Protein AF-A0A5E7XZN2-F1 (afdb_monomer_lite)

Secondary structure (DSSP, 8-state):
---------HHHHHHHHT-HHHHHHHHHHHHHHH--SEEEEE-S-HHHHHTS-HHHHHHHTTT---EEEEEEEEEEESS--SHHHHHHHHHHHHHHTT-TTTTTTT--EEEEEEEHHHHHHHHSS-HHHHHHHHHHHHHHHHHHS-HHHHHHHHHHS-HHHHHHHHHHIIIIIHHHHHHHHHHHHH--HHHHHHHHHHHHHHHHHTT--GGGS-S-SHHHHHHH-THHHHTS--GGG---EEEEEEEE---SS-S--HIIIIIIT---------TTEEHHHHHHHHHHHHHHHHS----

Structure (mmCIF, N/CA/C/O backbone):
data_AF-A0A5E7XZN2-F1
#
_entry.id   AF-A0A5E7XZN2-F1
#
loop_
_atom_site.group_PDB
_atom_site.id
_atom_site.type_symbol
_atom_site.label_atom_id
_atom_site.label_alt_id
_atom_site.label_comp_id
_atom_site.label_asym_id
_atom_site.label_entity_id
_atom_site.label_seq_id
_atom_site.pdbx_PDB_ins_code
_atom_site.Cartn_x
_atom_site.Cartn_y
_atom_site.Cartn_z
_atom_site.occupancy
_atom_site.B_iso_or_equiv
_atom_site.auth_seq_id
_atom_site.auth_comp_id
_atom_site.auth_asym_id
_atom_site.auth_atom_id
_atom_site.pdbx_PDB_model_num
ATOM 1 N N . MET A 1 1 ? -20.344 -20.162 -10.373 1.00 35.38 1 MET A N 1
ATOM 2 C CA . MET A 1 1 ? -20.490 -18.798 -9.824 1.00 35.38 1 MET A CA 1
ATOM 3 C C . MET A 1 1 ? -21.055 -17.923 -10.923 1.00 35.38 1 MET A C 1
ATOM 5 O O . MET A 1 1 ? -20.512 -17.927 -12.017 1.00 35.38 1 MET A O 1
ATOM 9 N N . THR A 1 2 ? -22.194 -17.282 -10.683 1.00 24.83 2 THR A N 1
ATOM 10 C CA . THR A 1 2 ? -22.916 -16.491 -11.685 1.00 24.83 2 THR A CA 1
ATOM 11 C C . THR A 1 2 ? -22.324 -15.088 -11.726 1.00 24.83 2 THR A C 1
ATOM 13 O O . THR A 1 2 ? -22.528 -14.297 -10.807 1.00 24.83 2 THR A O 1
ATOM 16 N N . THR A 1 3 ? -21.571 -14.780 -12.777 1.00 24.95 3 THR A N 1
ATOM 17 C CA . THR A 1 3 ? -21.082 -13.430 -13.065 1.00 24.95 3 THR A CA 1
ATOM 18 C C . THR A 1 3 ? -22.298 -12.534 -13.302 1.00 24.95 3 THR A C 1
ATOM 20 O O . THR A 1 3 ? -23.027 -12.713 -14.278 1.00 24.95 3 THR A O 1
ATOM 23 N N . LYS A 1 4 ? -22.579 -11.590 -12.395 1.00 27.34 4 LYS A N 1
ATOM 24 C CA . LYS A 1 4 ? -23.569 -10.540 -12.665 1.00 27.34 4 LYS A CA 1
ATOM 25 C C . LYS A 1 4 ? -22.984 -9.622 -13.736 1.00 27.34 4 LYS A C 1
ATOM 27 O O . LYS A 1 4 ? -22.145 -8.780 -13.444 1.00 27.34 4 LYS A O 1
ATOM 32 N N . SER A 1 5 ? -23.421 -9.820 -14.975 1.00 31.17 5 SER A N 1
ATOM 33 C CA . SER A 1 5 ? -23.197 -8.888 -16.078 1.00 31.17 5 SER A CA 1
ATOM 34 C C . SER A 1 5 ? -23.867 -7.557 -15.728 1.00 31.17 5 SER A C 1
ATOM 36 O O . SER A 1 5 ? -25.089 -7.479 -15.587 1.00 31.17 5 SER A O 1
ATOM 38 N N . ILE A 1 6 ? -23.055 -6.517 -15.552 1.00 35.66 6 ILE A N 1
ATOM 39 C CA . ILE A 1 6 ? -23.522 -5.134 -15.599 1.00 35.66 6 ILE A CA 1
ATOM 40 C C . ILE A 1 6 ? -23.865 -4.885 -17.071 1.00 35.66 6 ILE A C 1
ATOM 42 O O . ILE A 1 6 ? -22.976 -4.908 -17.920 1.00 35.66 6 ILE A O 1
ATOM 46 N N . ARG A 1 7 ? -25.154 -4.742 -17.398 1.00 34.72 7 ARG A N 1
ATOM 47 C CA . ARG A 1 7 ? -25.581 -4.358 -18.750 1.00 34.72 7 ARG A CA 1
ATOM 48 C C . ARG A 1 7 ? -25.303 -2.871 -18.922 1.00 34.72 7 ARG A C 1
ATOM 50 O O . ARG A 1 7 ? -25.954 -2.057 -18.270 1.00 34.72 7 ARG A O 1
ATOM 57 N N . LEU A 1 8 ? -24.322 -2.545 -19.754 1.00 42.25 8 LEU A N 1
ATOM 58 C CA . LEU A 1 8 ? -24.099 -1.180 -20.211 1.00 42.25 8 LEU A CA 1
ATOM 59 C C . LEU A 1 8 ? -25.126 -0.857 -21.301 1.00 42.25 8 LEU A C 1
ATOM 61 O O . LEU A 1 8 ? -25.603 -1.747 -22.005 1.00 42.25 8 LEU A O 1
ATOM 65 N N . ASP A 1 9 ? -25.512 0.411 -21.387 1.00 54.19 9 ASP A N 1
ATOM 66 C CA . ASP A 1 9 ? -26.463 0.878 -22.392 1.00 54.19 9 ASP A CA 1
ATOM 67 C C . ASP A 1 9 ? -25.877 0.700 -23.805 1.00 54.19 9 ASP A C 1
ATOM 69 O O . ASP A 1 9 ? -24.669 0.855 -24.004 1.00 54.19 9 ASP A O 1
ATOM 73 N N . ALA A 1 10 ? -26.710 0.368 -24.791 1.00 49.25 10 ALA A N 1
ATOM 74 C CA . ALA A 1 10 ? -26.255 -0.013 -26.133 1.00 49.25 10 ALA A CA 1
ATOM 75 C C . ALA A 1 10 ? -25.494 1.127 -26.836 1.00 49.25 10 ALA A C 1
ATOM 77 O O . ALA A 1 10 ? -24.505 0.890 -27.527 1.00 49.25 10 ALA A O 1
ATOM 78 N N . GLU A 1 11 ? -25.899 2.373 -26.579 1.00 43.88 11 GLU A N 1
ATOM 79 C CA . GLU A 1 11 ? -25.227 3.577 -27.082 1.00 43.88 11 GLU A CA 1
ATOM 80 C C . GLU A 1 11 ? -23.838 3.784 -26.439 1.00 43.88 11 GLU A C 1
ATOM 82 O O . GLU A 1 11 ? -22.928 4.374 -27.026 1.00 43.88 11 GLU A O 1
ATOM 87 N N . LEU A 1 12 ? -23.662 3.277 -25.217 1.00 46.25 12 LEU A N 1
ATOM 88 C CA . LEU A 1 12 ? -22.419 3.331 -24.453 1.00 46.25 12 LEU A CA 1
ATOM 89 C C . LEU A 1 12 ? -21.445 2.247 -24.924 1.00 46.25 12 LEU A C 1
ATOM 91 O O . LEU A 1 12 ? -20.261 2.520 -25.108 1.00 46.25 12 LEU A O 1
ATOM 95 N N . GLU A 1 13 ? -21.947 1.037 -25.185 1.00 50.56 13 GLU A N 1
ATOM 96 C CA . GLU A 1 13 ? -21.160 -0.039 -25.794 1.00 50.56 13 GLU A CA 1
ATOM 97 C C . GLU A 1 13 ? -20.636 0.344 -27.183 1.00 50.56 13 GLU A C 1
ATOM 99 O O . GLU A 1 13 ? -19.511 -0.008 -27.536 1.00 50.56 13 GLU A O 1
ATOM 104 N N . GLU A 1 14 ? -21.425 1.074 -27.972 1.00 50.19 14 GLU A N 1
ATOM 105 C CA . GLU A 1 14 ? -21.043 1.506 -29.318 1.00 50.19 14 GLU A CA 1
ATOM 106 C C . GLU A 1 14 ? -19.953 2.596 -29.290 1.00 50.19 14 GLU A C 1
ATOM 108 O O . GLU A 1 14 ? -18.992 2.525 -30.057 1.00 50.19 14 GLU A O 1
ATOM 113 N N . LYS A 1 15 ? -20.012 3.531 -28.326 1.00 46.75 15 LYS A N 1
ATOM 114 C CA . LYS A 1 15 ? -18.957 4.542 -28.081 1.00 46.75 15 LYS A CA 1
ATOM 115 C C . LYS A 1 15 ? -17.652 3.947 -27.544 1.00 46.75 15 LYS A C 1
ATOM 117 O O . LYS A 1 15 ? -16.576 4.462 -27.844 1.00 46.75 15 LYS A O 1
ATOM 122 N N . ILE A 1 16 ? -17.743 2.867 -26.766 1.00 47.56 16 ILE A N 1
ATOM 123 C CA . ILE A 1 16 ? -16.598 2.096 -26.256 1.00 47.56 16 ILE A CA 1
ATOM 124 C C . ILE A 1 16 ? -15.916 1.310 -27.384 1.00 47.56 16 ILE A C 1
ATOM 126 O O . ILE A 1 16 ? -14.691 1.257 -27.451 1.00 47.56 16 ILE A O 1
ATOM 130 N N . LYS A 1 17 ? -16.701 0.718 -28.292 1.00 48.66 17 LYS A N 1
ATOM 131 C CA . LYS A 1 17 ? -16.192 -0.106 -29.400 1.00 48.66 17 LYS A CA 1
ATOM 132 C C . LYS A 1 17 ? -15.515 0.706 -30.510 1.00 48.66 17 LYS A C 1
ATOM 134 O O . LYS A 1 17 ? -14.759 0.130 -31.286 1.00 48.66 17 LYS A O 1
ATOM 139 N N . SER A 1 18 ? -15.770 2.012 -30.614 1.00 44.34 18 SER A N 1
ATOM 140 C CA . SER A 1 18 ? -15.329 2.811 -31.765 1.00 44.34 18 SER A CA 1
ATOM 141 C C . SER A 1 18 ? -13.898 3.373 -31.679 1.00 44.34 18 SER A C 1
ATOM 143 O O . SER A 1 18 ? -13.432 3.935 -32.667 1.00 44.34 18 SER A O 1
ATOM 145 N N . SER A 1 19 ? -13.180 3.227 -30.557 1.00 43.25 19 SER A N 1
ATOM 146 C CA . SER A 1 19 ? -11.707 3.330 -30.493 1.00 43.25 19 SER A CA 1
ATOM 147 C C . SER A 1 19 ? -11.179 2.807 -29.148 1.00 43.25 19 SER A C 1
ATOM 149 O O . SER A 1 19 ? -11.767 3.088 -28.105 1.00 43.25 19 SER A O 1
ATOM 151 N N . GLU A 1 20 ? -10.047 2.089 -29.139 1.00 48.47 20 GLU A N 1
ATOM 152 C CA . GLU A 1 20 ? -9.360 1.683 -27.891 1.00 48.47 20 GLU A CA 1
ATOM 153 C C . GLU A 1 20 ? -9.059 2.897 -26.987 1.00 48.47 20 GLU A C 1
ATOM 155 O O . GLU A 1 20 ? -9.163 2.819 -25.764 1.00 48.47 20 GLU A O 1
ATOM 160 N N . ASP A 1 21 ? -8.805 4.056 -27.602 1.00 48.19 21 ASP A N 1
ATOM 161 C CA . ASP A 1 21 ? -8.542 5.328 -26.923 1.00 48.19 21 ASP A CA 1
ATOM 162 C C . ASP A 1 21 ? -9.787 5.884 -26.190 1.00 48.19 21 ASP A C 1
ATOM 164 O O . ASP A 1 21 ? -9.660 6.593 -25.190 1.00 48.19 21 ASP A O 1
ATOM 168 N N . ASN A 1 22 ? -11.005 5.535 -26.627 1.00 47.78 22 ASN A N 1
ATOM 169 C CA . ASN A 1 22 ? -12.253 5.946 -25.977 1.00 47.78 22 ASN A CA 1
ATOM 170 C C . ASN A 1 22 ? -12.628 5.054 -24.793 1.00 47.78 22 ASN A C 1
ATOM 172 O O . ASN A 1 22 ? -13.181 5.578 -23.830 1.00 47.78 22 ASN A O 1
ATOM 176 N N . PHE A 1 23 ? -12.321 3.752 -24.812 1.00 48.44 23 PHE A N 1
ATOM 177 C CA . PHE A 1 23 ? -12.615 2.877 -23.671 1.00 48.44 23 PHE A CA 1
ATOM 178 C C . PHE A 1 23 ? -11.764 3.245 -22.458 1.00 48.44 23 PHE A C 1
ATOM 180 O O . PHE A 1 23 ? -12.315 3.466 -21.383 1.00 48.44 23 PHE A O 1
ATOM 187 N N . SER A 1 24 ? -10.450 3.421 -22.640 1.00 48.59 24 SER A N 1
ATOM 188 C CA . SER A 1 24 ? -9.583 3.905 -21.564 1.00 48.59 24 SER A CA 1
ATOM 189 C C . SER A 1 24 ? -10.020 5.289 -21.091 1.00 48.59 24 SER A C 1
ATOM 191 O O . SER A 1 24 ? -10.223 5.472 -19.900 1.00 48.59 24 SER A O 1
ATOM 193 N N . ARG A 1 25 ? -10.296 6.255 -21.982 1.00 49.56 25 ARG A N 1
ATOM 194 C CA . ARG A 1 25 ? -10.805 7.579 -21.561 1.00 49.56 25 ARG A CA 1
ATOM 195 C C . ARG A 1 25 ? -12.150 7.516 -20.834 1.00 49.56 25 ARG A C 1
ATOM 197 O O . ARG A 1 25 ? -12.368 8.303 -19.918 1.00 49.56 25 ARG A O 1
ATOM 204 N N . PHE A 1 26 ? -13.035 6.601 -21.214 1.00 48.38 26 PHE A N 1
ATOM 205 C CA . PHE A 1 26 ? -14.347 6.412 -20.599 1.00 48.38 26 PHE A CA 1
ATOM 206 C C . PHE A 1 26 ? -14.251 5.752 -19.218 1.00 48.38 26 PHE A C 1
ATOM 208 O O . PHE A 1 26 ? -14.856 6.241 -18.265 1.00 48.38 26 PHE A O 1
ATOM 215 N N . VAL A 1 27 ? -13.435 4.705 -19.083 1.00 51.94 27 VAL A N 1
ATOM 216 C CA . VAL A 1 27 ? -13.092 4.088 -17.795 1.00 51.94 27 VAL A CA 1
ATOM 217 C C . VAL A 1 27 ? -12.407 5.121 -16.895 1.00 51.94 27 VAL A C 1
ATOM 219 O O . VAL A 1 27 ? -12.787 5.268 -15.741 1.00 51.94 27 VAL A O 1
ATOM 222 N N . ASN A 1 28 ? -11.517 5.952 -17.441 1.00 51.69 28 ASN A N 1
ATOM 223 C CA . ASN A 1 28 ? -10.851 7.040 -16.718 1.00 51.69 28 ASN A CA 1
ATOM 224 C C . ASN A 1 28 ? -11.804 8.145 -16.273 1.00 51.69 28 ASN A C 1
ATOM 226 O O . ASN A 1 28 ? -11.640 8.683 -15.182 1.00 51.69 28 ASN A O 1
ATOM 230 N N . PHE A 1 29 ? -12.775 8.508 -17.111 1.00 48.72 29 PHE A N 1
ATOM 231 C CA . PHE A 1 29 ? -13.801 9.493 -16.784 1.00 48.72 29 PHE A CA 1
ATOM 232 C C . PHE A 1 29 ? -14.716 8.973 -15.673 1.00 48.72 29 PHE A C 1
ATOM 234 O O . PHE A 1 29 ? -14.908 9.658 -14.671 1.00 48.72 29 PHE A O 1
ATOM 241 N N . LEU A 1 30 ? -15.199 7.731 -15.796 1.00 46.44 30 LEU A N 1
ATOM 242 C CA . LEU A 1 30 ? -15.954 7.072 -14.734 1.00 46.44 30 LEU A CA 1
ATOM 243 C C . LEU A 1 30 ? -15.128 6.990 -13.450 1.00 46.44 30 LEU A C 1
ATOM 245 O O . LEU A 1 30 ? -15.646 7.294 -12.384 1.00 46.44 30 LEU A O 1
ATOM 249 N N . ILE A 1 31 ? -13.837 6.672 -13.539 1.00 51.94 31 ILE A N 1
ATOM 250 C CA . ILE A 1 31 ? -12.993 6.520 -12.358 1.00 51.94 31 ILE A CA 1
ATOM 251 C C . ILE A 1 31 ? -12.696 7.866 -11.681 1.00 51.94 31 ILE A C 1
ATOM 253 O O . ILE A 1 31 ? -12.865 7.991 -10.471 1.00 51.94 31 ILE A O 1
ATOM 257 N N . LYS A 1 32 ? -12.322 8.903 -12.441 1.00 49.38 32 LYS A N 1
ATOM 258 C CA . LYS A 1 32 ? -11.979 10.231 -11.896 1.00 49.38 32 LYS A CA 1
ATOM 259 C C . LYS A 1 32 ? -13.171 11.006 -11.336 1.00 49.38 32 LYS A C 1
ATOM 261 O O . LYS A 1 32 ? -12.985 11.794 -10.406 1.00 49.38 32 LYS A O 1
ATOM 266 N N . ASP A 1 33 ? -14.368 10.817 -11.890 1.00 44.94 33 ASP A N 1
ATOM 267 C CA . ASP A 1 33 ? -15.568 11.511 -11.408 1.00 44.94 33 ASP A CA 1
ATOM 268 C C . ASP A 1 33 ? -16.410 10.682 -10.427 1.00 44.94 33 ASP A C 1
ATOM 270 O O . ASP A 1 33 ? -17.075 11.287 -9.589 1.00 44.94 33 ASP A O 1
ATOM 274 N N . HIS A 1 34 ? -16.366 9.338 -10.448 1.00 43.84 34 HIS A N 1
ATOM 275 C CA . HIS A 1 34 ? -17.105 8.508 -9.474 1.00 43.84 34 HIS A CA 1
ATOM 276 C C . HIS A 1 34 ? -16.274 7.996 -8.286 1.00 43.84 34 HIS A C 1
ATOM 278 O O . HIS A 1 34 ? -16.873 7.633 -7.276 1.00 43.84 34 HIS A O 1
ATOM 284 N N . PHE A 1 35 ? -14.935 7.992 -8.341 1.00 54.66 35 PHE A N 1
ATOM 285 C CA . PHE A 1 35 ? -14.086 7.513 -7.233 1.00 54.66 35 PHE A CA 1
ATOM 286 C C . PHE A 1 35 ? -13.309 8.629 -6.526 1.00 54.66 35 PHE A C 1
ATOM 288 O O . PHE A 1 35 ? -12.174 8.435 -6.096 1.00 54.66 35 PHE A O 1
ATOM 295 N N . ARG A 1 36 ? -13.918 9.808 -6.355 1.00 55.41 36 ARG A N 1
ATOM 296 C CA . ARG A 1 36 ? -13.374 10.818 -5.436 1.00 55.41 36 ARG A CA 1
ATOM 297 C C . ARG A 1 36 ? -13.722 10.449 -3.997 1.00 55.41 36 ARG A C 1
ATOM 299 O O . ARG A 1 36 ? -14.888 10.222 -3.682 1.00 55.41 36 ARG A O 1
ATOM 306 N N . GLY A 1 37 ? -12.722 10.447 -3.122 1.00 72.00 37 GLY A N 1
ATOM 307 C CA . GLY A 1 37 ? -12.891 10.227 -1.688 1.00 72.00 37 GLY A CA 1
ATOM 308 C C . GLY A 1 37 ? -11.972 9.137 -1.157 1.00 72.00 37 GLY A C 1
ATOM 309 O O . GLY A 1 37 ? -11.036 8.714 -1.833 1.00 72.00 37 GLY A O 1
ATOM 310 N N . ASN A 1 38 ? -12.269 8.677 0.056 1.00 81.94 38 ASN A N 1
ATOM 311 C CA . ASN A 1 38 ? -11.473 7.672 0.742 1.00 81.94 38 ASN A CA 1
ATOM 312 C C . ASN A 1 38 ? -12.325 6.476 1.193 1.00 81.94 38 ASN A C 1
ATOM 314 O O . ASN A 1 38 ? -13.480 6.621 1.604 1.00 81.94 38 ASN A O 1
ATOM 318 N N . ALA A 1 39 ? -11.740 5.283 1.131 1.00 84.88 39 ALA A N 1
ATOM 319 C CA . ALA A 1 39 ? -12.302 4.041 1.627 1.00 84.88 39 ALA A CA 1
ATOM 320 C C . ALA A 1 39 ? -11.837 3.798 3.069 1.00 84.88 39 ALA A C 1
ATOM 322 O O . ALA A 1 39 ? -10.676 3.480 3.325 1.00 84.88 39 ALA A O 1
ATOM 323 N N . TRP A 1 40 ? -12.770 3.917 4.015 1.00 86.69 40 TRP A N 1
ATOM 324 C CA . TRP A 1 40 ? -12.546 3.581 5.421 1.00 86.69 40 TRP A CA 1
ATOM 325 C C . TRP A 1 40 ? -12.808 2.099 5.675 1.00 86.69 40 TRP A C 1
ATOM 327 O O . TRP A 1 40 ? -13.968 1.658 5.720 1.00 86.69 40 TRP A O 1
ATOM 337 N N . ILE A 1 41 ? -11.730 1.352 5.891 1.00 89.50 41 ILE A N 1
ATOM 338 C CA . ILE A 1 41 ? -11.755 -0.075 6.198 1.00 89.50 41 ILE A CA 1
ATOM 339 C C . ILE A 1 41 ? -11.612 -0.245 7.718 1.00 89.50 41 ILE A C 1
ATOM 341 O O . ILE A 1 41 ? -10.552 0.061 8.270 1.00 89.50 41 ILE A O 1
ATOM 345 N N . PRO A 1 42 ? -12.682 -0.661 8.424 1.00 90.44 42 PRO A N 1
ATOM 346 C CA . PRO A 1 42 ? -12.627 -0.894 9.860 1.00 90.44 42 PRO A CA 1
ATOM 347 C C . PRO A 1 42 ? -11.931 -2.221 10.171 1.00 90.44 42 PRO A C 1
ATOM 349 O O . PRO A 1 42 ? -12.097 -3.211 9.457 1.00 90.44 42 PRO A O 1
ATOM 352 N N . ASN A 1 43 ? -11.238 -2.284 11.303 1.00 90.62 43 ASN A N 1
ATOM 353 C CA . ASN A 1 43 ? -10.741 -3.545 11.817 1.00 90.62 43 ASN A CA 1
ATOM 354 C C . ASN A 1 43 ? -11.840 -4.307 12.562 1.00 90.62 43 ASN A C 1
ATOM 356 O O . ASN A 1 43 ? -12.226 -3.964 13.684 1.00 90.62 43 ASN A O 1
ATOM 360 N N . MET A 1 44 ? -12.294 -5.391 11.945 1.00 89.69 44 MET A N 1
ATOM 361 C CA . MET A 1 44 ? -13.369 -6.236 12.462 1.00 89.69 44 MET A CA 1
ATOM 362 C C . MET A 1 44 ? -12.868 -7.401 13.327 1.00 89.69 44 MET A C 1
ATOM 364 O O . MET A 1 44 ? -13.657 -8.006 14.055 1.00 89.69 44 MET A O 1
ATOM 368 N N . SER A 1 45 ? -11.564 -7.671 13.295 1.00 90.38 45 SER A N 1
ATOM 369 C CA . SER A 1 45 ? -10.880 -8.779 13.980 1.00 90.38 45 SER A CA 1
ATOM 370 C C . SER A 1 45 ? -10.054 -8.315 15.185 1.00 90.38 45 SER A C 1
ATOM 372 O O . SER A 1 45 ? -9.272 -9.067 15.760 1.00 90.38 45 SER A O 1
ATOM 374 N N . ILE A 1 46 ? -10.252 -7.068 15.608 1.00 89.19 46 ILE A N 1
ATOM 375 C CA . ILE A 1 46 ? -9.564 -6.456 16.748 1.00 89.19 46 ILE A CA 1
ATOM 376 C C . ILE A 1 46 ? -9.803 -7.209 18.073 1.00 89.19 46 ILE A C 1
ATOM 378 O O . ILE A 1 46 ? -8.930 -7.254 18.936 1.00 89.19 46 ILE A O 1
ATOM 382 N N . HIS A 1 47 ? -10.969 -7.843 18.232 1.00 90.88 47 HIS A N 1
ATOM 383 C CA . HIS A 1 47 ? -11.289 -8.674 19.395 1.00 90.88 47 HIS A CA 1
ATOM 384 C C . HIS A 1 47 ? -10.503 -9.988 19.424 1.00 90.88 47 HIS A C 1
ATOM 386 O O . HIS A 1 47 ? -10.098 -10.412 20.505 1.00 90.88 47 HIS A O 1
ATOM 392 N N . ASP A 1 48 ? -10.238 -10.583 18.254 1.00 90.06 48 ASP A N 1
ATOM 393 C CA . ASP A 1 48 ? -9.398 -11.777 18.128 1.00 90.06 48 ASP A CA 1
ATOM 394 C C . ASP A 1 48 ? -7.992 -11.471 18.646 1.00 90.06 48 ASP A C 1
ATOM 396 O O . ASP A 1 48 ? -7.430 -12.236 19.427 1.00 90.06 48 ASP A O 1
ATOM 400 N N . TYR A 1 49 ? -7.460 -10.299 18.283 1.00 86.00 49 TYR A N 1
ATOM 401 C CA . TYR A 1 49 ? -6.163 -9.829 18.766 1.00 86.00 49 TYR A CA 1
ATOM 402 C C . TYR A 1 49 ? -6.151 -9.585 20.286 1.00 86.00 49 TYR A C 1
ATOM 404 O O . TYR A 1 49 ? -5.170 -9.884 20.964 1.00 86.00 49 TYR A O 1
ATOM 412 N N . ALA A 1 50 ? -7.256 -9.090 20.848 1.00 87.56 50 ALA A N 1
ATOM 413 C CA . ALA A 1 50 ? -7.414 -8.912 22.291 1.00 87.56 50 ALA A CA 1
ATOM 414 C C . ALA A 1 50 ? -7.699 -10.219 23.061 1.00 87.56 50 ALA A C 1
ATOM 416 O O . ALA A 1 50 ? -7.665 -10.212 24.293 1.00 87.56 50 ALA A O 1
ATOM 417 N N . GLY A 1 51 ? -8.004 -11.327 22.376 1.00 91.06 51 GLY A N 1
ATOM 418 C CA . GLY A 1 51 ? -8.380 -12.595 23.006 1.00 91.06 51 GLY A CA 1
ATOM 419 C C . GLY A 1 51 ? -9.687 -12.524 23.806 1.00 91.06 51 GLY A C 1
ATOM 420 O O . GLY A 1 51 ? -9.831 -13.220 24.811 1.00 91.06 51 GLY A O 1
ATOM 421 N N . ILE A 1 52 ? -10.627 -11.662 23.403 1.00 93.38 52 ILE A N 1
ATOM 422 C CA . ILE A 1 52 ? -11.916 -11.459 24.086 1.00 93.38 52 ILE A CA 1
ATOM 423 C C . ILE A 1 52 ? -13.089 -11.550 23.110 1.00 93.38 52 ILE A C 1
ATOM 425 O O . ILE A 1 52 ? -12.921 -11.420 21.900 1.00 93.38 52 ILE A O 1
ATOM 429 N N . SER A 1 53 ? -14.303 -11.751 23.629 1.00 94.06 53 SER A N 1
ATOM 430 C CA . SER A 1 53 ? -15.494 -11.801 22.777 1.00 94.06 53 SER A CA 1
ATOM 431 C C . SER A 1 53 ? -15.835 -10.418 22.189 1.00 94.06 53 SER A C 1
ATOM 433 O O . SER A 1 53 ? -15.556 -9.393 22.824 1.00 94.06 53 SER A O 1
ATOM 435 N N . PRO A 1 54 ? -16.518 -10.343 21.026 1.00 93.50 54 PRO A N 1
ATOM 436 C CA . PRO A 1 54 ? -16.976 -9.068 20.471 1.00 93.50 54 PRO A CA 1
ATOM 437 C C . PRO A 1 54 ? -17.840 -8.247 21.437 1.00 93.50 54 PRO A C 1
ATOM 439 O O . PRO A 1 54 ? -17.752 -7.020 21.460 1.00 93.50 54 PRO A O 1
ATOM 442 N N . LYS A 1 55 ? -18.661 -8.919 22.254 1.00 92.88 55 LYS A N 1
ATOM 443 C CA . LYS A 1 55 ? -19.510 -8.275 23.262 1.00 92.88 55 LYS A CA 1
ATOM 444 C C . LYS A 1 55 ? -18.677 -7.663 24.387 1.00 92.88 55 LYS A C 1
ATOM 446 O O . LYS A 1 55 ? -18.938 -6.526 24.771 1.00 92.88 55 LYS A O 1
ATOM 451 N N . ASP A 1 56 ? -17.686 -8.397 24.889 1.00 93.88 56 ASP A N 1
ATOM 452 C CA . ASP A 1 56 ? -16.815 -7.902 25.957 1.00 93.88 56 ASP A CA 1
ATOM 453 C C . ASP A 1 56 ? -15.982 -6.716 25.479 1.00 93.88 56 ASP A C 1
ATOM 455 O O . ASP A 1 56 ? -15.823 -5.751 26.222 1.00 93.88 56 ASP A O 1
ATOM 459 N N . LEU A 1 57 ? -15.504 -6.744 24.230 1.00 93.44 57 LEU A N 1
ATOM 460 C CA . LEU A 1 57 ? -14.805 -5.604 23.643 1.00 93.44 57 LEU A CA 1
ATOM 461 C C . LEU A 1 57 ? -15.692 -4.349 23.635 1.00 93.44 57 LEU A C 1
ATOM 463 O O . LEU A 1 57 ? -15.266 -3.301 24.114 1.00 93.44 57 LEU A O 1
ATOM 467 N N . LEU A 1 58 ? -16.930 -4.456 23.141 1.00 92.75 58 LEU A N 1
ATOM 468 C CA . LEU A 1 58 ? -17.869 -3.329 23.101 1.00 92.75 58 LEU A CA 1
ATOM 469 C C . LEU A 1 58 ? -18.193 -2.787 24.499 1.00 92.75 58 LEU A C 1
ATOM 471 O O . LEU A 1 58 ? -18.299 -1.576 24.674 1.00 92.75 58 LEU A O 1
ATOM 475 N N . GLU A 1 59 ? -18.325 -3.660 25.499 1.00 92.44 59 GLU A N 1
ATOM 476 C CA . GLU A 1 59 ? -18.558 -3.241 26.884 1.00 92.44 59 GLU A CA 1
ATOM 477 C C . GLU A 1 59 ? -17.341 -2.508 27.468 1.00 92.44 59 GLU A C 1
ATOM 479 O O . GLU A 1 59 ? -17.495 -1.475 28.120 1.00 92.44 59 GLU A O 1
ATOM 484 N N . ARG A 1 60 ? -16.123 -2.998 27.201 1.00 92.19 60 ARG A N 1
ATOM 485 C CA . ARG A 1 60 ? -14.873 -2.349 27.634 1.00 92.19 60 ARG A CA 1
ATOM 486 C C . ARG A 1 60 ? -14.649 -1.002 26.948 1.00 92.19 60 ARG A C 1
ATOM 488 O O . ARG A 1 60 ? -14.112 -0.086 27.562 1.00 92.19 60 ARG A O 1
ATOM 495 N N . MET A 1 61 ? -15.097 -0.866 25.703 1.00 91.56 61 MET A N 1
ATOM 496 C CA . MET A 1 61 ? -14.966 0.357 24.909 1.00 91.56 61 MET A CA 1
ATOM 497 C C . MET A 1 61 ? -16.148 1.324 25.047 1.00 91.56 61 MET A C 1
ATOM 499 O O . MET A 1 61 ? -16.128 2.377 24.423 1.00 91.56 61 MET A O 1
ATOM 503 N N . LYS A 1 62 ? -17.154 1.036 25.885 1.00 92.00 62 LYS A N 1
ATOM 504 C CA . LYS A 1 62 ? -18.389 1.842 25.983 1.00 92.00 62 LYS A CA 1
ATOM 505 C C . LYS A 1 62 ? -18.185 3.318 26.345 1.00 92.00 62 LYS A C 1
ATOM 507 O O . LYS A 1 62 ? -19.074 4.129 26.108 1.00 92.00 62 LYS A O 1
ATOM 512 N N . ALA A 1 63 ? -17.077 3.637 27.016 1.00 91.12 63 ALA A N 1
ATOM 513 C CA . ALA A 1 63 ? -16.747 5.001 27.416 1.00 91.12 63 ALA A CA 1
ATOM 514 C C . ALA A 1 63 ? -16.014 5.769 26.308 1.00 91.12 63 ALA A C 1
ATOM 516 O O . ALA A 1 63 ? -16.092 6.994 26.294 1.00 91.12 63 ALA A O 1
ATOM 517 N N . VAL A 1 64 ? -15.351 5.059 25.387 1.00 92.25 64 VAL A N 1
ATOM 518 C CA . VAL A 1 64 ? -14.591 5.646 24.282 1.00 92.25 64 VAL A CA 1
ATOM 519 C C . VAL A 1 64 ? -15.550 6.358 23.338 1.00 92.25 64 VAL A C 1
ATOM 521 O O . VAL A 1 64 ? -16.613 5.835 23.015 1.00 92.25 64 VAL A O 1
ATOM 524 N N . LYS A 1 65 ? -15.173 7.559 22.903 1.00 93.81 65 LYS A N 1
ATOM 525 C CA . LYS A 1 65 ? -15.901 8.321 21.877 1.00 93.81 65 LYS A CA 1
ATOM 526 C C . LYS A 1 65 ? -14.996 8.810 20.758 1.00 93.81 65 LYS A C 1
ATOM 528 O O . LYS A 1 65 ? -15.484 9.123 19.678 1.00 93.81 65 LYS A O 1
ATOM 533 N N . TYR A 1 66 ? -13.694 8.873 21.009 1.00 92.38 66 TYR A N 1
ATOM 534 C CA . TYR A 1 66 ? -12.714 9.399 20.076 1.00 92.38 66 TYR A CA 1
ATOM 535 C C . TYR A 1 66 ? -11.605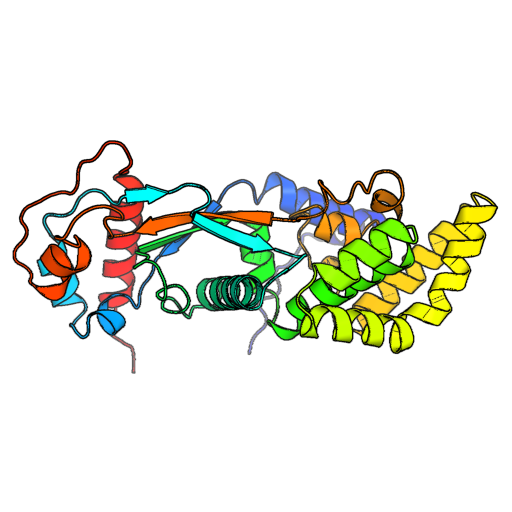 8.374 19.844 1.00 92.38 66 TYR A C 1
ATOM 537 O O . TYR A 1 66 ? -11.210 7.642 20.751 1.00 92.38 66 TYR A O 1
ATOM 545 N N . PHE A 1 67 ? -11.082 8.345 18.622 1.00 90.62 67 PHE A N 1
ATOM 546 C CA . PHE A 1 67 ? -9.824 7.669 18.320 1.00 90.62 67 PHE A CA 1
ATOM 547 C C . PHE A 1 67 ? -8.777 8.688 17.916 1.00 90.62 67 PHE A C 1
ATOM 549 O O . PHE A 1 67 ? -9.094 9.654 17.221 1.00 90.62 67 PHE A O 1
ATOM 556 N N . ARG A 1 68 ? -7.522 8.430 18.290 1.00 88.25 68 ARG A N 1
ATOM 557 C CA . ARG A 1 68 ? -6.382 9.194 17.783 1.00 88.25 68 ARG A CA 1
ATOM 558 C C . ARG A 1 68 ? -6.270 8.954 16.291 1.00 88.25 68 ARG A C 1
ATOM 560 O O . ARG A 1 68 ? -6.284 7.800 15.860 1.00 88.25 68 ARG A O 1
ATOM 567 N N . VAL A 1 69 ? -6.159 10.031 15.525 1.00 88.19 69 VAL A N 1
ATOM 568 C CA . VAL A 1 69 ? -5.984 9.970 14.078 1.00 88.19 69 VAL A CA 1
ATOM 569 C C . VAL A 1 69 ? -4.601 10.480 13.742 1.00 88.19 69 VAL A C 1
ATOM 571 O O . VAL A 1 69 ? -4.193 11.555 14.176 1.00 88.19 69 VAL A O 1
ATOM 574 N N . ARG A 1 70 ? -3.872 9.702 12.949 1.00 84.31 70 ARG A N 1
ATOM 575 C CA . ARG A 1 70 ? -2.592 10.131 12.399 1.00 84.31 70 ARG A CA 1
ATOM 576 C C . ARG A 1 70 ? -2.659 10.085 10.891 1.00 84.31 70 ARG A C 1
ATOM 578 O O . ARG A 1 70 ? -2.854 9.020 10.295 1.00 84.31 70 ARG A O 1
ATOM 585 N N . ASP A 1 71 ? -2.449 11.252 10.305 1.00 76.94 71 ASP A N 1
ATOM 586 C CA . ASP A 1 71 ? -2.252 11.374 8.875 1.00 76.94 71 ASP A CA 1
ATOM 587 C C . ASP A 1 71 ? -0.925 10.713 8.486 1.00 76.94 71 ASP A C 1
ATOM 589 O O . ASP A 1 71 ? 0.097 10.900 9.153 1.00 76.94 71 ASP A O 1
ATOM 593 N N . ASN A 1 72 ? -0.960 9.917 7.414 1.00 68.44 72 ASN A N 1
ATOM 594 C CA . ASN A 1 72 ? 0.206 9.276 6.798 1.00 68.44 72 ASN A CA 1
ATOM 595 C C . ASN A 1 72 ? 0.985 8.347 7.749 1.00 68.44 72 ASN A C 1
ATOM 597 O O . ASN A 1 72 ? 2.211 8.269 7.697 1.00 68.44 72 ASN A O 1
ATOM 601 N N . ALA A 1 73 ? 0.286 7.653 8.652 1.00 73.94 73 ALA A N 1
ATOM 602 C CA . ALA A 1 73 ? 0.919 6.720 9.589 1.00 73.94 73 ALA A CA 1
ATOM 603 C C . ALA A 1 73 ? 1.534 5.501 8.889 1.00 73.94 73 ALA A C 1
ATOM 605 O O . ALA A 1 73 ? 2.485 4.909 9.396 1.00 73.94 73 ALA A O 1
ATOM 606 N N . LEU A 1 74 ? 0.948 5.119 7.755 1.00 85.19 74 LEU A N 1
ATOM 607 C CA . LEU A 1 74 ? 1.373 4.018 6.911 1.00 85.19 74 LEU A CA 1
ATOM 608 C C . LEU A 1 74 ? 1.485 4.525 5.482 1.00 85.19 74 LEU A C 1
ATOM 610 O O . LEU A 1 74 ? 0.710 5.385 5.053 1.00 85.19 74 LEU A O 1
ATOM 614 N N . CYS A 1 75 ? 2.436 3.969 4.748 1.00 88.12 75 CYS A N 1
ATOM 615 C CA . CYS A 1 75 ? 2.645 4.309 3.360 1.00 88.12 75 CYS A CA 1
ATOM 616 C C . CYS A 1 75 ? 2.883 3.046 2.541 1.00 88.12 75 CYS A C 1
ATOM 618 O O . CYS A 1 75 ? 3.608 2.154 2.981 1.00 88.12 75 CYS A O 1
ATOM 620 N N . PHE A 1 76 ? 2.270 2.986 1.361 1.00 89.75 76 PHE A N 1
ATOM 621 C CA . PHE A 1 76 ? 2.623 2.007 0.347 1.00 89.75 76 PHE A CA 1
ATOM 622 C C . PHE A 1 76 ? 3.656 2.606 -0.607 1.00 89.75 76 PHE A C 1
ATOM 624 O O . PHE A 1 76 ? 3.376 3.635 -1.220 1.00 89.75 76 PHE A O 1
ATOM 631 N N . THR A 1 77 ? 4.807 1.955 -0.781 1.00 88.81 77 THR A N 1
ATOM 632 C CA . THR A 1 77 ? 5.877 2.438 -1.669 1.00 88.81 77 THR A CA 1
ATOM 633 C C . THR A 1 77 ? 6.115 1.521 -2.866 1.00 88.81 77 THR A C 1
ATOM 635 O O . THR A 1 77 ? 6.223 0.306 -2.723 1.00 88.81 77 THR A O 1
ATOM 638 N N . PHE A 1 78 ? 6.272 2.089 -4.060 1.00 87.44 78 PHE A N 1
ATOM 639 C CA . PHE A 1 78 ? 6.745 1.348 -5.243 1.00 87.44 78 PHE A CA 1
ATOM 640 C C . PHE A 1 78 ? 8.275 1.331 -5.373 1.00 87.44 78 PHE A C 1
ATOM 642 O O . PHE A 1 78 ? 8.821 0.771 -6.321 1.00 87.44 78 PHE A O 1
ATOM 649 N N . TYR A 1 79 ? 8.971 1.935 -4.412 1.00 89.50 79 TYR A N 1
ATOM 650 C CA . TYR A 1 79 ? 10.422 1.932 -4.293 1.00 89.50 79 TYR A CA 1
ATOM 651 C C . TYR A 1 79 ? 10.791 1.462 -2.876 1.00 89.50 79 TYR A C 1
ATOM 653 O O . TYR A 1 79 ? 11.254 2.262 -2.063 1.00 89.50 79 TYR A O 1
ATOM 661 N N . PRO A 1 80 ? 10.519 0.192 -2.518 1.00 91.94 80 PRO A N 1
ATOM 662 C CA . PRO A 1 80 ? 10.877 -0.311 -1.200 1.00 91.94 80 PRO A CA 1
ATOM 663 C C . PRO A 1 80 ? 12.400 -0.328 -1.070 1.00 91.94 80 PRO A C 1
ATOM 665 O O . PRO A 1 80 ? 13.102 -0.959 -1.860 1.00 91.94 80 PRO A O 1
ATOM 668 N N . SER A 1 81 ? 12.907 0.377 -0.069 1.00 91.56 81 SER A N 1
ATOM 669 C CA . SER A 1 81 ? 14.327 0.465 0.267 1.00 91.56 81 SER A CA 1
ATOM 670 C C . SER A 1 81 ? 14.736 -0.515 1.365 1.00 91.56 81 SER A C 1
ATOM 672 O O . SER A 1 81 ? 15.907 -0.867 1.517 1.00 91.56 81 SER A O 1
ATOM 674 N N . THR A 1 82 ? 13.754 -1.008 2.119 1.00 91.69 82 THR A N 1
ATOM 675 C CA . THR A 1 82 ? 13.958 -1.968 3.202 1.00 91.69 82 THR A CA 1
ATOM 676 C C . THR A 1 82 ? 12.957 -3.117 3.136 1.00 91.69 82 THR A C 1
ATOM 678 O O . THR A 1 82 ? 11.867 -3.001 2.572 1.00 91.69 82 THR A O 1
ATOM 681 N N . GLN A 1 83 ? 13.305 -4.240 3.771 1.00 92.88 83 GLN A N 1
ATOM 682 C CA . GLN A 1 83 ? 12.379 -5.363 3.941 1.00 92.88 83 GLN A CA 1
ATOM 683 C C . GLN A 1 83 ? 11.136 -4.964 4.751 1.00 92.88 83 GLN A C 1
ATOM 685 O O . GLN A 1 83 ? 10.055 -5.505 4.527 1.00 92.88 83 GLN A O 1
ATOM 690 N N . GLU A 1 84 ? 11.279 -4.014 5.675 1.00 91.12 84 GLU A N 1
ATOM 691 C CA . GLU A 1 84 ? 10.168 -3.509 6.471 1.00 91.12 84 GLU A CA 1
ATOM 692 C C . GLU A 1 84 ? 9.156 -2.738 5.616 1.00 91.12 84 GLU A C 1
ATOM 694 O O . GLU A 1 84 ? 7.961 -2.979 5.739 1.00 91.12 84 GLU A O 1
ATOM 699 N N . GLU A 1 85 ? 9.605 -1.884 4.696 1.00 91.25 85 GLU A N 1
ATOM 700 C CA . GLU A 1 85 ? 8.709 -1.191 3.758 1.00 91.25 85 GLU A CA 1
ATOM 701 C C . GLU A 1 85 ? 7.959 -2.178 2.854 1.00 91.25 85 GLU A C 1
ATOM 703 O O . GLU A 1 85 ? 6.749 -2.057 2.659 1.00 91.25 85 GLU A O 1
ATOM 708 N N . LEU A 1 86 ? 8.643 -3.217 2.365 1.00 92.44 86 LEU A N 1
ATOM 709 C CA . LEU A 1 86 ? 7.995 -4.274 1.587 1.00 92.44 86 LEU A CA 1
ATOM 710 C C . LEU A 1 86 ? 6.964 -5.056 2.421 1.00 92.44 86 LEU A C 1
ATOM 712 O O . LEU A 1 86 ? 5.906 -5.431 1.912 1.00 92.44 86 LEU A O 1
ATOM 716 N N . LEU A 1 87 ? 7.250 -5.298 3.703 1.00 93.12 87 LEU A N 1
ATOM 717 C CA . LEU A 1 87 ? 6.307 -5.924 4.629 1.00 93.12 87 LEU A CA 1
ATOM 718 C C . LEU A 1 87 ? 5.093 -5.022 4.887 1.00 93.12 87 LEU A C 1
ATOM 720 O O . LEU A 1 87 ? 3.967 -5.511 4.876 1.00 93.12 87 LEU A O 1
ATOM 724 N N . VAL A 1 88 ? 5.292 -3.710 5.044 1.00 92.06 88 VAL A N 1
ATOM 725 C CA . VAL A 1 88 ? 4.192 -2.741 5.164 1.00 92.06 88 VAL A CA 1
ATOM 726 C C . VAL A 1 88 ? 3.301 -2.782 3.924 1.00 92.06 88 VAL A C 1
ATOM 728 O O . VAL A 1 88 ? 2.082 -2.868 4.072 1.00 92.06 88 VAL A O 1
ATOM 731 N N . ASN A 1 89 ? 3.870 -2.818 2.715 1.00 93.88 89 ASN A N 1
ATOM 732 C CA . ASN A 1 89 ? 3.085 -2.976 1.488 1.00 93.88 89 ASN A CA 1
ATOM 733 C C . ASN A 1 89 ? 2.234 -4.257 1.504 1.00 93.88 89 ASN A C 1
ATOM 735 O O . ASN A 1 89 ? 1.036 -4.207 1.214 1.00 93.88 89 ASN A O 1
ATOM 739 N N . LYS A 1 90 ? 2.841 -5.398 1.870 1.00 95.12 90 LYS A N 1
ATOM 740 C CA . LYS A 1 90 ? 2.154 -6.698 1.990 1.00 95.12 90 LYS A CA 1
ATOM 741 C C . LYS A 1 90 ? 1.016 -6.638 3.001 1.00 95.12 90 LYS A C 1
ATOM 743 O O . LYS A 1 90 ? -0.085 -7.111 2.726 1.00 95.12 90 LYS A O 1
ATOM 748 N N . ASN A 1 91 ? 1.257 -6.015 4.147 1.00 94.12 91 ASN A N 1
ATOM 749 C CA . ASN A 1 91 ? 0.274 -5.899 5.212 1.00 94.12 91 ASN A CA 1
ATOM 750 C C . ASN A 1 91 ? -0.869 -4.942 4.841 1.00 94.12 91 ASN A C 1
ATOM 752 O O . ASN A 1 91 ? -2.024 -5.235 5.145 1.00 94.12 91 ASN A O 1
ATOM 756 N N . LEU A 1 92 ? -0.587 -3.840 4.135 1.00 93.69 92 LEU A N 1
ATOM 757 C CA . LEU A 1 92 ? -1.609 -2.928 3.607 1.00 93.69 92 LEU A CA 1
ATOM 758 C C . LEU A 1 92 ? -2.509 -3.624 2.582 1.00 93.69 92 LEU A C 1
ATOM 760 O O . LEU A 1 92 ? -3.729 -3.454 2.637 1.00 93.69 92 LEU A O 1
ATOM 764 N N . HIS A 1 93 ? -1.923 -4.427 1.688 1.00 94.19 93 HIS A N 1
ATOM 765 C CA . HIS A 1 93 ? -2.660 -5.259 0.735 1.00 94.19 93 HIS A CA 1
ATOM 766 C C . HIS A 1 93 ? -3.529 -6.300 1.445 1.00 94.19 93 HIS A C 1
ATOM 768 O O . HIS A 1 93 ? -4.732 -6.374 1.192 1.00 94.19 93 HIS A O 1
ATOM 774 N N . ALA A 1 94 ? -2.950 -7.056 2.378 1.00 94.19 94 ALA A N 1
ATOM 775 C CA . ALA A 1 94 ? -3.667 -8.076 3.133 1.00 94.19 94 ALA A CA 1
ATOM 776 C C . ALA A 1 94 ? -4.822 -7.477 3.956 1.00 94.19 94 ALA A C 1
ATOM 778 O O . ALA A 1 94 ? -5.908 -8.056 3.999 1.00 94.19 94 ALA A O 1
ATOM 779 N N . TYR A 1 95 ? -4.620 -6.301 4.561 1.00 92.62 95 TYR A N 1
ATOM 780 C CA . TYR A 1 95 ? -5.651 -5.588 5.314 1.00 92.62 95 TYR A CA 1
ATOM 781 C C . TYR A 1 95 ? -6.813 -5.145 4.421 1.00 92.62 95 TYR A C 1
ATOM 783 O O . TYR A 1 95 ? -7.971 -5.389 4.762 1.00 92.62 95 TYR A O 1
ATOM 791 N N . ALA A 1 96 ? -6.521 -4.567 3.249 1.00 90.12 96 ALA A N 1
ATOM 792 C CA . ALA A 1 96 ? -7.543 -4.202 2.264 1.00 90.12 96 ALA A CA 1
ATOM 793 C C . ALA A 1 96 ? -8.358 -5.422 1.783 1.00 90.12 96 ALA A C 1
ATOM 795 O O . ALA A 1 96 ? -9.545 -5.290 1.482 1.00 90.12 96 ALA A O 1
ATOM 796 N N . ASN A 1 97 ? -7.736 -6.607 1.776 1.00 88.69 97 ASN A N 1
ATOM 797 C CA . ASN A 1 97 ? -8.321 -7.889 1.374 1.00 88.69 97 ASN A CA 1
ATOM 798 C C . ASN A 1 97 ? -8.887 -8.721 2.548 1.00 88.69 97 ASN A C 1
ATOM 800 O O . ASN A 1 97 ? -9.092 -9.927 2.421 1.00 88.69 97 ASN A O 1
ATOM 804 N N . GLY A 1 98 ? -9.171 -8.095 3.694 1.00 85.12 98 GLY A N 1
ATOM 805 C CA . GLY A 1 98 ? -9.932 -8.711 4.788 1.00 85.12 98 GLY A CA 1
ATOM 806 C C . GLY A 1 98 ? -9.102 -9.342 5.907 1.00 85.12 98 GLY A C 1
ATOM 807 O O . GLY A 1 98 ? -9.668 -9.736 6.928 1.00 85.12 98 GLY A O 1
ATOM 808 N N . SER A 1 99 ? -7.770 -9.384 5.790 1.00 88.50 99 SER A N 1
ATOM 809 C CA . SER A 1 99 ? -6.888 -9.725 6.913 1.00 88.50 99 SER A CA 1
ATOM 810 C C . SER A 1 99 ? -6.719 -8.510 7.828 1.00 88.50 99 SER A C 1
ATOM 812 O O . SER A 1 99 ? -5.671 -7.868 7.883 1.00 88.50 99 SER A O 1
ATOM 814 N N . HIS A 1 100 ? -7.778 -8.162 8.560 1.00 83.94 100 HIS A N 1
ATOM 815 C CA . HIS A 1 100 ? -7.836 -6.927 9.350 1.00 83.94 100 HIS A CA 1
ATOM 816 C C . HIS A 1 100 ? -6.842 -6.872 10.531 1.00 83.94 100 HIS A C 1
ATOM 818 O O . HIS A 1 100 ? -6.719 -5.840 11.190 1.00 83.94 100 HIS A O 1
ATOM 824 N N . ASN A 1 101 ? -6.095 -7.952 10.784 1.00 83.62 101 ASN A N 1
ATOM 825 C CA . ASN A 1 101 ? -5.004 -7.974 11.759 1.00 83.62 101 ASN A CA 1
ATOM 826 C C . ASN A 1 101 ? -3.601 -7.840 11.144 1.00 83.62 101 ASN A C 1
ATOM 828 O O . ASN A 1 101 ? -2.623 -7.774 11.881 1.00 83.62 101 ASN A O 1
ATOM 832 N N . ALA A 1 102 ? -3.485 -7.719 9.817 1.00 87.44 102 ALA A N 1
ATOM 833 C CA . ALA A 1 102 ? -2.193 -7.663 9.132 1.00 87.44 102 ALA A CA 1
ATOM 834 C C . ALA A 1 102 ? -1.310 -6.466 9.537 1.00 87.44 102 ALA A C 1
ATOM 836 O O . ALA A 1 102 ? -0.101 -6.524 9.375 1.00 87.44 102 ALA A O 1
ATOM 837 N N . LEU A 1 103 ? -1.882 -5.379 10.066 1.00 86.88 103 LEU A N 1
ATOM 838 C CA . LEU A 1 103 ? -1.149 -4.140 10.366 1.00 86.88 103 LEU A CA 1
ATOM 839 C C . LEU A 1 103 ? -0.742 -3.974 11.846 1.00 86.88 103 LEU A C 1
ATOM 841 O O . LEU A 1 103 ? -0.292 -2.903 12.234 1.00 86.88 103 LEU A O 1
ATOM 845 N N . HIS A 1 104 ? -0.899 -4.985 12.704 1.00 76.31 104 HIS A N 1
ATOM 846 C CA . HIS A 1 104 ? -0.847 -4.789 14.169 1.00 76.31 104 HIS A CA 1
ATOM 847 C C . HIS A 1 104 ? 0.551 -4.665 14.778 1.00 76.31 104 HIS A C 1
ATOM 849 O O . HIS A 1 104 ? 0.673 -4.345 15.959 1.00 7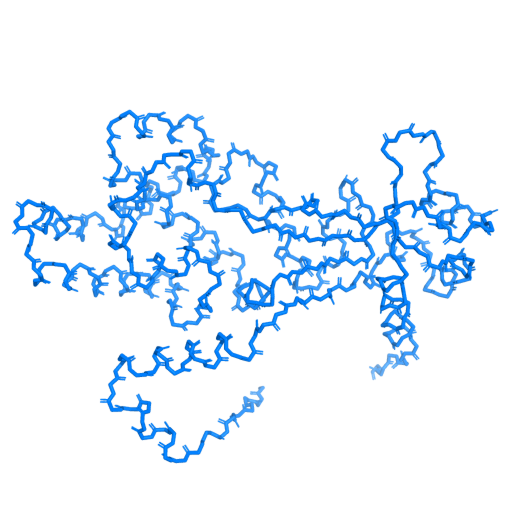6.31 104 HIS A O 1
ATOM 855 N N . ASP A 1 105 ? 1.605 -4.857 13.987 1.00 69.31 105 ASP A N 1
ATOM 856 C CA . ASP A 1 105 ? 2.983 -4.962 14.482 1.00 69.31 105 ASP A CA 1
ATOM 857 C C . ASP A 1 105 ? 3.468 -3.703 15.227 1.00 69.31 105 ASP A C 1
ATOM 859 O O . ASP A 1 105 ? 4.281 -3.787 16.151 1.00 69.31 105 ASP A O 1
ATOM 863 N N . ARG A 1 106 ? 2.961 -2.516 14.853 1.00 69.38 106 ARG A N 1
ATOM 864 C CA . ARG A 1 106 ? 3.360 -1.225 15.451 1.00 69.38 106 ARG A CA 1
ATOM 865 C C . ARG A 1 106 ? 2.220 -0.448 16.100 1.00 69.38 106 ARG A C 1
ATOM 867 O O . ARG A 1 106 ? 2.472 0.301 17.040 1.00 69.38 106 ARG A O 1
ATOM 874 N N . TYR A 1 107 ? 0.983 -0.594 15.646 1.00 76.88 107 TYR A N 1
ATOM 875 C CA . TYR A 1 107 ? -0.162 0.089 16.245 1.00 76.88 107 TYR A CA 1
ATOM 876 C C . TYR A 1 107 ? -1.397 -0.790 16.163 1.00 76.88 107 TYR A C 1
ATOM 878 O O . TYR A 1 107 ? -1.557 -1.583 15.239 1.00 76.88 107 TYR A O 1
ATOM 886 N N . ILE A 1 108 ? -2.295 -0.600 17.125 1.00 85.19 108 ILE A N 1
ATOM 887 C CA . ILE A 1 108 ? -3.559 -1.317 17.161 1.00 85.19 108 ILE A CA 1
ATOM 888 C C . ILE A 1 108 ? -4.608 -0.496 16.418 1.00 85.19 108 ILE A C 1
ATOM 890 O O . ILE A 1 108 ? -5.219 0.426 16.965 1.00 85.19 108 ILE A O 1
ATOM 894 N N . TYR A 1 109 ? -4.744 -0.795 15.128 1.00 87.12 109 TYR A N 1
ATOM 895 C CA . TYR A 1 109 ? -5.590 -0.044 14.210 1.00 87.12 109 TYR A CA 1
ATOM 896 C C . TYR A 1 109 ? -7.054 -0.468 14.311 1.00 87.12 109 TYR A C 1
ATOM 898 O O . TYR A 1 109 ? -7.389 -1.649 14.190 1.00 87.12 109 TYR A O 1
ATOM 906 N N . PHE A 1 110 ? -7.922 0.528 14.469 1.00 89.94 110 PHE A N 1
ATOM 907 C CA . PHE A 1 110 ? -9.377 0.385 14.455 1.00 89.94 110 PHE A CA 1
ATOM 908 C C . PHE A 1 110 ? -9.971 0.761 13.107 1.00 89.94 110 PHE A C 1
ATOM 910 O O . PHE A 1 110 ? -10.937 0.142 12.673 1.00 89.94 110 PHE A O 1
ATOM 917 N N . ASN A 1 111 ? -9.376 1.734 12.420 1.00 89.50 111 ASN A N 1
ATOM 918 C CA . ASN A 1 111 ? -9.687 1.995 11.025 1.00 89.50 111 ASN A CA 1
ATOM 919 C C . ASN A 1 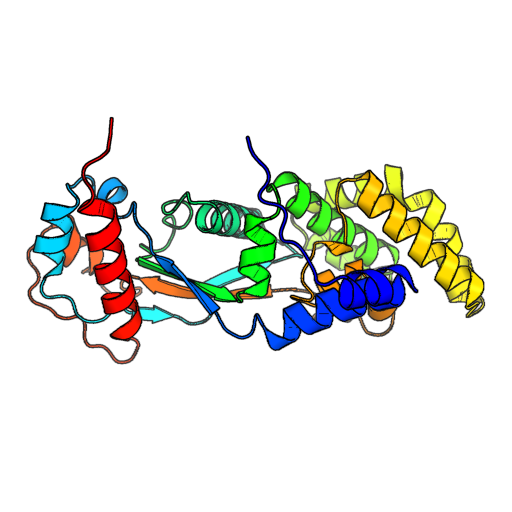111 ? -8.438 2.388 10.250 1.00 89.50 111 ASN A C 1
ATOM 921 O O . ASN A 1 111 ? -7.549 3.055 10.787 1.00 89.50 111 ASN A O 1
ATOM 925 N N . VAL A 1 112 ? -8.443 2.049 8.967 1.00 91.06 112 VAL A N 1
ATOM 926 C CA . VAL A 1 112 ? -7.461 2.505 7.990 1.00 91.06 112 VAL A CA 1
ATOM 927 C C . VAL A 1 112 ? -8.210 3.118 6.810 1.00 91.06 112 VAL A C 1
ATOM 929 O O . VAL A 1 112 ? -9.175 2.542 6.306 1.00 91.06 112 VAL A O 1
ATOM 932 N N . GLU A 1 113 ? -7.801 4.315 6.412 1.00 89.94 113 GLU A N 1
ATOM 933 C CA . GLU A 1 113 ? -8.415 5.104 5.351 1.00 89.94 113 GLU A CA 1
ATOM 934 C C . GLU A 1 113 ? -7.485 5.153 4.140 1.00 89.94 113 GLU A C 1
ATOM 936 O O . GLU A 1 113 ? -6.416 5.766 4.178 1.00 89.94 113 GLU A O 1
ATOM 941 N N . TYR A 1 114 ? -7.925 4.513 3.062 1.00 88.06 114 TYR A N 1
ATOM 942 C CA . TYR A 1 114 ? -7.224 4.443 1.786 1.00 88.06 114 TYR A CA 1
ATOM 943 C C . TYR A 1 114 ? -7.825 5.451 0.803 1.00 88.06 114 TYR A C 1
ATOM 945 O O . TYR A 1 114 ? -9.049 5.590 0.781 1.00 88.06 114 TYR A O 1
ATOM 953 N N . PRO A 1 115 ? -7.037 6.075 -0.085 1.00 84.50 115 PRO A N 1
ATOM 954 C CA . PRO A 1 115 ? -7.586 6.630 -1.320 1.00 84.50 115 PRO A CA 1
ATOM 955 C C . PRO A 1 115 ? -8.412 5.552 -2.049 1.00 84.50 115 PRO A C 1
ATOM 957 O O . PRO A 1 115 ? -7.988 4.396 -2.117 1.00 84.50 115 PRO A O 1
ATOM 960 N N . VAL A 1 116 ? -9.632 5.871 -2.502 1.00 81.81 116 VAL A N 1
ATOM 961 C CA . VAL A 1 116 ? -10.583 4.860 -3.030 1.00 81.81 116 VAL A CA 1
ATOM 962 C C . VAL A 1 116 ? -10.012 4.107 -4.229 1.00 81.81 116 VAL A C 1
ATOM 964 O O . VAL A 1 116 ? -10.141 2.891 -4.342 1.00 81.81 116 VAL A O 1
ATOM 967 N N . ASP A 1 117 ? -9.367 4.838 -5.118 1.00 75.62 117 ASP A N 1
ATOM 968 C CA . ASP A 1 117 ? -8.637 4.329 -6.266 1.00 75.62 117 ASP A CA 1
ATOM 969 C C . ASP A 1 117 ? -7.526 3.346 -5.848 1.00 75.62 117 ASP A C 1
ATOM 971 O O . ASP A 1 117 ? -7.441 2.237 -6.381 1.00 75.62 117 ASP A O 1
ATOM 975 N N . PHE A 1 118 ? -6.738 3.689 -4.830 1.00 82.75 118 PHE A N 1
ATOM 976 C CA . PHE A 1 118 ? -5.683 2.823 -4.310 1.00 82.75 118 PHE A CA 1
ATOM 977 C C . PHE A 1 118 ? -6.251 1.585 -3.618 1.00 82.75 118 PHE A C 1
ATOM 979 O O . PHE A 1 118 ? -5.738 0.480 -3.788 1.00 82.75 118 PHE A O 1
ATOM 986 N N . TYR A 1 119 ? -7.358 1.737 -2.894 1.00 84.50 119 TYR A N 1
ATOM 987 C CA . TYR A 1 119 ? -8.088 0.606 -2.340 1.00 84.50 119 TYR A CA 1
ATOM 988 C C . TYR A 1 119 ? -8.518 -0.373 -3.441 1.00 84.50 119 TYR A C 1
ATOM 990 O O . TYR A 1 119 ? -8.239 -1.565 -3.326 1.00 84.50 119 TYR A O 1
ATOM 998 N N . PHE A 1 120 ? -9.109 0.117 -4.539 1.00 79.25 120 PHE A N 1
ATOM 999 C CA . PHE A 1 120 ? -9.486 -0.724 -5.681 1.00 79.25 120 PHE A CA 1
ATOM 1000 C C . PHE A 1 120 ? -8.293 -1.407 -6.341 1.00 79.25 120 PHE A C 1
ATOM 1002 O O . PHE A 1 120 ? -8.386 -2.589 -6.675 1.00 79.25 120 PHE A O 1
ATOM 1009 N N . PHE A 1 121 ? -7.170 -0.703 -6.481 1.00 81.81 121 PHE A N 1
ATOM 1010 C CA . PHE A 1 121 ? -5.918 -1.299 -6.937 1.00 81.81 121 PHE A CA 1
ATOM 1011 C C . PHE A 1 121 ? -5.522 -2.508 -6.074 1.00 81.81 121 PHE A C 1
ATOM 1013 O O . PHE A 1 121 ? -5.245 -3.574 -6.625 1.00 81.81 121 PHE A O 1
ATOM 1020 N N . LEU A 1 122 ? -5.559 -2.375 -4.743 1.00 86.69 122 LEU A N 1
ATOM 1021 C CA . LEU A 1 122 ? -5.177 -3.448 -3.823 1.00 86.69 122 LEU A CA 1
ATOM 1022 C C . LEU A 1 122 ? -6.141 -4.642 -3.844 1.00 86.69 122 LEU A C 1
ATOM 1024 O O . LEU A 1 122 ? -5.687 -5.781 -3.761 1.00 86.69 122 LEU A O 1
ATOM 1028 N N . ILE A 1 123 ? -7.455 -4.415 -3.924 1.00 85.94 123 ILE A N 1
ATOM 1029 C CA . ILE A 1 123 ? -8.442 -5.511 -3.840 1.00 85.94 123 ILE A CA 1
ATOM 1030 C C . ILE A 1 123 ? -8.707 -6.213 -5.173 1.00 85.94 123 ILE A C 1
ATOM 1032 O O . ILE A 1 123 ? -9.277 -7.300 -5.193 1.00 85.94 123 ILE A O 1
ATOM 1036 N N . SER A 1 124 ? -8.323 -5.597 -6.293 1.00 80.31 124 SER A N 1
ATOM 1037 C CA . SER A 1 124 ? -8.540 -6.174 -7.628 1.00 80.31 124 SER A CA 1
ATOM 1038 C C . SER A 1 124 ? -7.404 -7.096 -8.069 1.00 80.31 124 SER A C 1
ATOM 1040 O O . SER A 1 124 ? -7.520 -7.749 -9.103 1.00 80.31 124 SER A O 1
ATOM 1042 N N . HIS A 1 125 ? -6.311 -7.159 -7.303 1.00 84.00 125 HIS A N 1
ATOM 1043 C CA . HIS A 1 125 ? -5.098 -7.868 -7.691 1.00 84.00 125 HIS A CA 1
ATOM 1044 C C . HIS A 1 125 ? -4.550 -8.714 -6.546 1.00 84.00 125 HIS A C 1
ATOM 1046 O O . HIS A 1 125 ? -4.519 -8.299 -5.386 1.00 84.00 125 HIS A O 1
ATOM 1052 N N . GLU A 1 126 ? -4.053 -9.900 -6.885 1.00 89.06 126 GLU A N 1
ATOM 1053 C CA . GLU A 1 126 ? -3.242 -10.688 -5.963 1.00 89.06 126 GLU A CA 1
ATOM 1054 C C . GLU A 1 126 ? -1.899 -9.995 -5.704 1.00 89.06 126 GLU A C 1
ATOM 1056 O O . GLU A 1 126 ? -1.358 -9.306 -6.574 1.00 89.06 126 GLU A O 1
ATOM 1061 N N . TRP A 1 127 ? -1.316 -10.234 -4.526 1.00 93.38 127 TRP A N 1
ATOM 1062 C CA . TRP A 1 127 ? -0.031 -9.638 -4.149 1.00 93.38 127 TRP A CA 1
ATOM 1063 C C . TRP A 1 127 ? 1.067 -9.892 -5.193 1.00 93.38 127 TRP A C 1
ATOM 1065 O O . TRP A 1 127 ? 1.835 -8.990 -5.509 1.00 93.38 127 TRP A O 1
ATOM 1075 N N . VAL A 1 128 ? 1.113 -11.094 -5.777 1.00 92.44 128 VAL A N 1
ATOM 1076 C CA . VAL A 1 128 ? 2.117 -11.455 -6.791 1.00 92.44 128 VAL A CA 1
ATOM 1077 C C . VAL A 1 128 ? 2.053 -10.558 -8.034 1.00 92.44 128 VAL A C 1
ATOM 1079 O O . VAL A 1 128 ? 3.077 -10.283 -8.651 1.00 92.44 128 VAL A O 1
ATOM 1082 N N . VAL A 1 129 ? 0.865 -10.068 -8.401 1.00 89.44 129 VAL A N 1
ATOM 1083 C CA . VAL A 1 129 ? 0.702 -9.136 -9.526 1.00 89.44 129 VAL A CA 1
ATOM 1084 C C . VAL A 1 129 ? 1.220 -7.755 -9.136 1.00 89.44 129 VAL A C 1
ATOM 1086 O O . VAL A 1 129 ? 1.956 -7.138 -9.900 1.00 89.44 129 VAL A O 1
ATOM 1089 N N . ILE A 1 130 ? 0.902 -7.293 -7.926 1.00 89.81 130 ILE A N 1
ATOM 1090 C CA . ILE A 1 130 ? 1.383 -6.012 -7.388 1.00 89.81 130 ILE A CA 1
ATOM 1091 C C . ILE A 1 130 ? 2.914 -6.001 -7.277 1.00 89.81 130 ILE A C 1
ATOM 1093 O O . ILE A 1 130 ? 3.554 -5.022 -7.655 1.00 89.81 130 ILE A O 1
ATOM 1097 N N . GLU A 1 131 ? 3.511 -7.098 -6.816 1.00 92.31 131 GLU A N 1
ATOM 1098 C CA . GLU A 1 131 ? 4.964 -7.266 -6.731 1.00 92.31 131 GLU A CA 1
ATOM 1099 C C . GLU A 1 131 ? 5.612 -7.163 -8.119 1.00 92.31 131 GLU A C 1
ATOM 1101 O O . GLU A 1 131 ? 6.548 -6.387 -8.300 1.00 92.31 131 GLU A O 1
ATOM 1106 N N . LYS A 1 132 ? 5.037 -7.812 -9.139 1.00 90.50 132 LYS A N 1
ATOM 1107 C CA . LYS A 1 132 ? 5.495 -7.664 -10.530 1.00 90.50 132 LYS A CA 1
ATOM 1108 C C . LYS A 1 132 ? 5.341 -6.241 -11.075 1.00 90.50 132 LYS A C 1
ATOM 1110 O O . LYS A 1 132 ? 6.163 -5.818 -11.888 1.00 90.50 132 LYS A O 1
ATOM 1115 N N . VAL A 1 133 ? 4.311 -5.493 -10.667 1.00 88.12 133 VAL A N 1
ATOM 1116 C CA . VAL A 1 133 ? 4.158 -4.069 -11.033 1.00 88.12 133 VAL A CA 1
ATOM 1117 C C . VAL A 1 133 ? 5.303 -3.246 -10.447 1.00 88.12 133 VAL A C 1
ATOM 1119 O O . VAL A 1 133 ? 5.920 -2.469 -11.176 1.00 88.12 133 VAL A O 1
ATOM 1122 N N . ILE A 1 134 ? 5.625 -3.450 -9.165 1.00 90.12 134 ILE A N 1
ATOM 1123 C CA . ILE A 1 134 ? 6.765 -2.806 -8.494 1.00 90.12 134 ILE A CA 1
ATOM 1124 C C . ILE A 1 134 ? 8.070 -3.149 -9.229 1.00 90.12 134 ILE A C 1
ATOM 1126 O O . ILE A 1 134 ? 8.834 -2.254 -9.586 1.00 90.12 134 ILE A O 1
ATOM 1130 N N . GLU A 1 135 ? 8.304 -4.429 -9.521 1.00 91.88 135 GLU A N 1
ATOM 1131 C CA . GLU A 1 135 ? 9.496 -4.897 -10.236 1.00 91.88 135 GLU A CA 1
ATOM 1132 C C . GLU A 1 135 ? 9.600 -4.308 -11.651 1.00 91.88 135 GLU A C 1
ATOM 1134 O O . GLU A 1 135 ? 10.674 -3.857 -12.046 1.00 91.88 135 GLU A O 1
ATOM 1139 N N . SER A 1 136 ? 8.494 -4.254 -12.402 1.00 88.00 136 SER A N 1
ATOM 1140 C CA . SER A 1 136 ? 8.447 -3.681 -13.759 1.00 88.00 136 SER A CA 1
ATOM 1141 C C . SER A 1 136 ? 8.733 -2.180 -13.753 1.00 88.00 136 SER A C 1
ATOM 1143 O O . SER A 1 136 ? 9.459 -1.678 -14.613 1.00 88.00 136 SER A O 1
ATOM 1145 N N . TYR A 1 137 ? 8.193 -1.463 -12.765 1.00 86.31 137 TYR A N 1
ATOM 1146 C CA . TYR A 1 137 ? 8.458 -0.042 -12.569 1.00 86.31 137 TYR A CA 1
ATOM 1147 C C . TYR A 1 137 ? 9.938 0.214 -12.246 1.00 86.31 137 TYR A C 1
ATOM 1149 O O . TYR A 1 137 ? 10.584 1.037 -12.895 1.00 86.31 137 TYR A O 1
ATOM 1157 N N . LEU A 1 138 ? 10.511 -0.542 -11.305 1.00 88.25 138 LEU A N 1
ATOM 1158 C CA . LEU A 1 138 ? 11.925 -0.431 -10.938 1.00 88.25 138 LEU A CA 1
ATOM 1159 C C . LEU A 1 138 ? 12.859 -0.806 -12.092 1.00 88.25 138 LEU A C 1
ATOM 1161 O O . LEU A 1 138 ? 13.866 -0.133 -12.304 1.00 88.25 138 LEU A O 1
ATOM 1165 N N . ALA A 1 139 ? 12.516 -1.847 -12.851 1.00 89.44 139 ALA A N 1
ATOM 1166 C CA . ALA A 1 139 ? 13.239 -2.258 -14.046 1.00 89.44 139 ALA A CA 1
ATOM 1167 C C . ALA A 1 139 ? 13.280 -1.134 -15.086 1.00 89.44 139 ALA A C 1
ATOM 1169 O O . ALA A 1 139 ? 14.352 -0.777 -15.573 1.00 89.44 139 ALA A O 1
ATOM 1170 N N . PHE A 1 140 ? 12.119 -0.552 -15.393 1.00 84.31 140 PHE A N 1
ATOM 1171 C CA . PHE A 1 140 ? 12.021 0.559 -16.330 1.00 84.31 140 PHE A CA 1
ATOM 1172 C C . PHE A 1 140 ? 12.850 1.758 -15.865 1.00 84.31 140 PHE A C 1
ATOM 1174 O O . PHE A 1 140 ? 13.673 2.270 -16.624 1.00 84.31 140 PHE A O 1
ATOM 1181 N N . LEU A 1 141 ? 12.686 2.171 -14.602 1.00 82.69 141 LEU A N 1
ATOM 1182 C CA . LEU A 1 141 ? 13.474 3.258 -14.030 1.00 82.69 141 LEU A CA 1
ATOM 1183 C C . LEU A 1 141 ? 14.972 3.001 -14.177 1.00 82.69 141 LEU A C 1
ATOM 1185 O O . LEU A 1 141 ? 15.692 3.870 -14.658 1.00 82.69 141 LEU A O 1
ATOM 1189 N N . PHE A 1 142 ? 15.443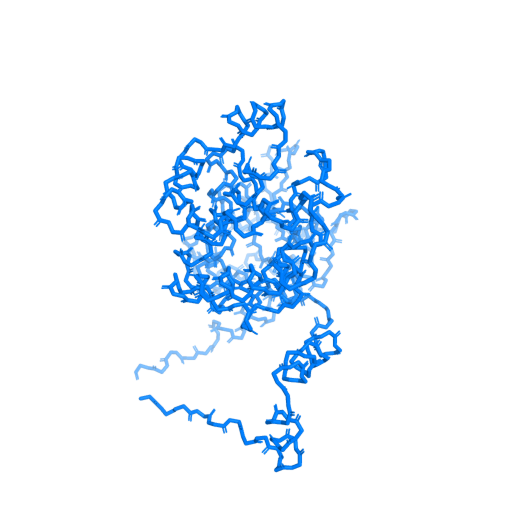 1.822 -13.769 1.00 86.06 142 PHE A N 1
ATOM 1190 C CA . PHE A 1 142 ? 16.866 1.513 -13.723 1.00 86.06 142 PHE A CA 1
ATOM 1191 C C . PHE A 1 142 ? 17.519 1.614 -15.102 1.00 86.06 142 PHE A C 1
ATOM 1193 O O . PHE A 1 142 ? 18.597 2.192 -15.232 1.00 86.06 142 PHE A O 1
ATOM 1200 N N . TRP A 1 143 ? 16.870 1.114 -16.153 1.00 85.00 143 TRP A N 1
ATOM 1201 C CA . TRP A 1 143 ? 17.480 1.107 -17.485 1.00 85.00 143 TRP A CA 1
ATOM 1202 C C . TRP A 1 143 ? 17.411 2.415 -18.236 1.00 85.00 143 TRP A C 1
ATOM 1204 O O . TRP A 1 143 ? 18.295 2.675 -19.053 1.00 85.00 143 TRP A O 1
ATOM 1214 N N . HIS A 1 144 ? 16.437 3.254 -17.907 1.00 78.44 144 HIS A N 1
ATOM 1215 C CA . HIS A 1 144 ? 16.318 4.591 -18.475 1.00 78.44 144 HIS A CA 1
ATOM 1216 C C . HIS A 1 144 ? 16.990 5.674 -17.614 1.00 78.44 144 HIS A C 1
ATOM 1218 O O . HIS A 1 144 ? 16.911 6.850 -17.951 1.00 78.44 144 HIS A O 1
ATOM 1224 N N . SER A 1 145 ? 17.677 5.282 -16.536 1.00 79.12 145 SER A N 1
ATOM 1225 C CA . SER A 1 145 ? 18.472 6.165 -15.674 1.00 79.12 145 SER A CA 1
ATOM 1226 C C . SER A 1 145 ? 19.934 6.283 -16.128 1.00 79.12 145 SER A C 1
ATOM 1228 O O . SER A 1 145 ? 20.474 5.385 -16.789 1.00 79.12 145 SER A O 1
ATOM 1230 N N . ASP A 1 146 ? 20.605 7.364 -15.722 1.00 82.44 146 ASP A N 1
ATOM 1231 C CA . ASP A 1 146 ? 22.054 7.521 -15.912 1.00 82.44 146 ASP A CA 1
ATOM 1232 C C . ASP A 1 146 ? 22.880 6.615 -14.966 1.00 82.44 146 ASP A C 1
ATOM 1234 O O . ASP A 1 146 ? 22.344 5.945 -14.079 1.00 82.44 146 ASP A O 1
ATOM 1238 N N . ASP A 1 147 ? 24.203 6.558 -15.153 1.00 85.19 147 ASP A N 1
ATOM 1239 C CA . ASP A 1 147 ? 25.084 5.680 -14.365 1.00 85.19 147 ASP A CA 1
ATOM 1240 C C . ASP A 1 147 ? 25.118 6.024 -12.866 1.00 85.19 147 ASP A C 1
ATOM 1242 O O . ASP A 1 147 ? 25.235 5.134 -12.016 1.00 85.19 147 ASP A O 1
ATOM 1246 N N . ASN A 1 148 ? 24.997 7.305 -12.517 1.00 84.94 148 ASN A N 1
ATOM 1247 C CA . ASN A 1 148 ? 24.970 7.738 -11.124 1.00 84.94 148 ASN A CA 1
ATOM 1248 C C . ASN A 1 148 ? 23.658 7.305 -10.456 1.00 84.94 148 ASN A C 1
ATOM 1250 O O . ASN A 1 148 ? 23.657 6.760 -9.352 1.00 84.94 148 ASN A O 1
ATOM 1254 N N . GLU A 1 149 ? 22.541 7.486 -11.146 1.00 82.88 149 GLU A N 1
ATOM 1255 C CA . GLU A 1 149 ? 21.218 7.074 -10.699 1.00 82.88 149 GLU A CA 1
ATOM 1256 C C . GLU A 1 149 ? 21.093 5.556 -10.572 1.00 82.88 149 GLU A C 1
ATOM 1258 O O . GLU A 1 149 ? 20.585 5.068 -9.561 1.00 82.88 149 GLU A O 1
ATOM 1263 N N . LYS A 1 150 ? 21.642 4.797 -11.526 1.00 87.50 150 LYS A N 1
ATOM 1264 C CA . LYS A 1 150 ? 21.764 3.338 -11.419 1.00 87.50 150 LYS A CA 1
ATOM 1265 C C . LYS A 1 150 ? 22.517 2.939 -10.151 1.00 87.50 150 LYS A C 1
ATOM 1267 O O . LYS A 1 150 ? 22.027 2.120 -9.375 1.00 87.50 150 LYS A O 1
ATOM 1272 N N . SER A 1 151 ? 23.660 3.569 -9.876 1.00 87.88 151 SER A N 1
ATOM 1273 C CA . SER A 1 151 ? 24.430 3.299 -8.654 1.00 87.88 151 SER A CA 1
ATOM 1274 C C . SER A 1 151 ? 23.668 3.659 -7.370 1.00 87.88 151 SER A C 1
ATOM 1276 O O . SER A 1 151 ? 23.853 3.029 -6.326 1.00 87.88 151 SER A O 1
ATOM 1278 N N . ILE A 1 152 ? 22.813 4.683 -7.404 1.00 87.38 152 ILE A N 1
ATOM 1279 C CA . ILE A 1 152 ? 21.930 5.020 -6.281 1.00 87.38 152 ILE A CA 1
ATOM 1280 C C . ILE A 1 152 ? 20.876 3.924 -6.093 1.00 87.38 152 ILE A C 1
ATOM 1282 O O . ILE A 1 152 ? 20.733 3.423 -4.979 1.00 87.38 152 ILE A O 1
ATOM 1286 N N . MET A 1 153 ? 20.195 3.511 -7.164 1.00 89.62 153 MET A N 1
ATOM 1287 C CA . MET A 1 153 ? 19.159 2.477 -7.110 1.00 89.62 153 MET A CA 1
ATOM 1288 C C . MET A 1 153 ? 19.694 1.140 -6.603 1.00 89.62 153 MET A C 1
ATOM 1290 O O . MET A 1 153 ? 19.108 0.558 -5.694 1.00 89.62 153 MET A O 1
ATOM 1294 N N . GLU A 1 154 ? 20.845 0.696 -7.108 1.00 91.19 154 GLU A N 1
ATOM 1295 C CA . GLU A 1 154 ? 21.475 -0.555 -6.673 1.00 91.19 154 GLU A CA 1
ATOM 1296 C C . GLU A 1 154 ? 21.809 -0.564 -5.170 1.00 91.19 154 GLU A C 1
ATOM 1298 O O . GLU A 1 154 ? 21.780 -1.618 -4.532 1.00 91.19 154 GLU A O 1
ATOM 1303 N N . ARG A 1 155 ? 22.116 0.607 -4.594 1.00 89.62 155 ARG A N 1
ATOM 1304 C CA . ARG A 1 155 ? 22.431 0.755 -3.166 1.00 89.62 155 ARG A CA 1
ATOM 1305 C C . ARG A 1 155 ? 21.205 0.933 -2.277 1.00 89.62 155 ARG A C 1
ATOM 1307 O O . ARG A 1 155 ? 21.301 0.637 -1.090 1.00 89.62 155 ARG A O 1
ATOM 1314 N N . GLN A 1 156 ? 20.116 1.488 -2.807 1.00 89.81 156 GLN A N 1
ATOM 1315 C CA . GLN A 1 156 ? 18.971 1.920 -2.003 1.00 89.81 156 GLN A CA 1
ATOM 1316 C C . GLN A 1 156 ? 17.775 0.982 -2.066 1.00 89.81 156 GLN A C 1
ATOM 1318 O O . GLN A 1 156 ? 17.062 0.905 -1.078 1.00 89.81 156 GLN A O 1
ATOM 1323 N N . VAL A 1 157 ? 17.520 0.319 -3.193 1.00 91.44 157 VAL A N 1
ATOM 1324 C CA . VAL A 1 157 ? 16.360 -0.573 -3.327 1.00 91.44 157 VAL A CA 1
ATOM 1325 C C . VAL A 1 157 ? 16.600 -1.851 -2.522 1.00 91.44 157 VAL A C 1
ATOM 1327 O O . VAL A 1 157 ? 17.713 -2.381 -2.493 1.00 91.44 157 VAL A O 1
ATOM 1330 N N . GLU A 1 158 ? 15.547 -2.375 -1.893 1.00 94.12 158 GLU A N 1
ATOM 1331 C CA . GLU A 1 158 ? 15.590 -3.659 -1.199 1.00 94.12 158 GLU A CA 1
ATOM 1332 C C . GLU A 1 158 ? 16.146 -4.740 -2.143 1.00 94.12 158 GLU A C 1
ATOM 1334 O O . GLU A 1 158 ? 15.720 -4.894 -3.292 1.00 94.12 158 GLU A O 1
ATOM 1339 N N . ARG A 1 159 ? 17.161 -5.471 -1.668 1.00 94.00 159 ARG A N 1
ATOM 1340 C CA . ARG A 1 159 ? 18.049 -6.262 -2.529 1.00 94.00 159 ARG A CA 1
ATOM 1341 C C . ARG A 1 159 ? 17.318 -7.342 -3.324 1.00 94.00 159 ARG A C 1
ATOM 1343 O O . ARG A 1 159 ? 17.688 -7.598 -4.475 1.00 94.00 159 ARG A O 1
ATOM 1350 N N . THR A 1 160 ? 16.329 -7.993 -2.721 1.00 94.62 160 THR A N 1
ATOM 1351 C CA . THR A 1 160 ? 15.550 -9.060 -3.362 1.00 94.62 160 THR A CA 1
ATOM 1352 C C . THR A 1 160 ? 14.711 -8.487 -4.497 1.00 94.62 160 THR A C 1
ATOM 1354 O O . THR A 1 160 ? 14.810 -8.954 -5.631 1.00 94.62 160 THR A O 1
ATOM 1357 N N . THR A 1 161 ? 13.983 -7.411 -4.208 1.00 94.12 161 THR A N 1
ATOM 1358 C CA . THR A 1 161 ? 13.147 -6.671 -5.156 1.00 94.12 161 THR A CA 1
ATOM 1359 C C . THR A 1 161 ? 13.982 -6.148 -6.322 1.00 94.12 161 THR A C 1
ATOM 1361 O O . THR A 1 161 ? 13.636 -6.365 -7.481 1.00 94.12 161 THR A O 1
ATOM 1364 N N . PHE A 1 162 ? 15.140 -5.541 -6.038 1.00 94.88 162 PHE A N 1
ATOM 1365 C CA . PHE A 1 162 ? 16.062 -5.076 -7.074 1.00 94.88 162 PHE A CA 1
ATOM 1366 C C . PHE A 1 162 ? 16.536 -6.230 -7.963 1.00 94.88 162 PHE A C 1
ATOM 1368 O O . PHE A 1 162 ? 16.473 -6.150 -9.186 1.00 94.88 162 PHE A O 1
ATOM 1375 N N . THR A 1 163 ? 16.961 -7.343 -7.361 1.00 95.50 163 THR A N 1
ATOM 1376 C CA . THR A 1 163 ? 17.432 -8.516 -8.112 1.00 95.50 163 THR A CA 1
ATOM 1377 C C . THR A 1 163 ? 16.345 -9.072 -9.033 1.00 95.50 163 THR A C 1
ATOM 1379 O O . THR A 1 163 ? 16.642 -9.446 -10.170 1.00 95.50 163 THR A O 1
ATOM 1382 N N . ASN A 1 164 ? 15.095 -9.124 -8.570 1.00 95.56 164 ASN A N 1
ATOM 1383 C CA . ASN A 1 164 ? 13.975 -9.574 -9.388 1.00 95.56 164 ASN A CA 1
ATOM 1384 C C . ASN A 1 164 ? 13.652 -8.592 -10.516 1.00 95.56 164 ASN A C 1
ATOM 1386 O O . ASN A 1 164 ? 13.473 -9.038 -11.644 1.00 95.56 164 ASN A O 1
ATOM 1390 N N . ALA A 1 165 ? 13.680 -7.281 -10.260 1.00 93.62 165 ALA A N 1
ATOM 1391 C CA . ALA A 1 165 ? 13.495 -6.262 -11.293 1.00 93.62 165 ALA A CA 1
ATOM 1392 C C . ALA A 1 165 ? 14.534 -6.396 -12.425 1.00 93.62 165 ALA A C 1
ATOM 1394 O O . ALA A 1 165 ? 14.184 -6.405 -13.607 1.00 93.62 165 ALA A O 1
ATOM 1395 N N . ILE A 1 166 ? 15.814 -6.591 -12.081 1.00 94.50 166 ILE A N 1
ATOM 1396 C CA . ILE A 1 166 ? 16.878 -6.815 -13.074 1.00 94.50 166 ILE A CA 1
ATOM 1397 C C . ILE A 1 166 ? 16.644 -8.104 -13.869 1.00 94.50 166 ILE A C 1
ATOM 1399 O O . ILE A 1 166 ? 16.786 -8.109 -15.093 1.00 94.50 166 ILE A O 1
ATOM 1403 N N . LYS A 1 167 ? 16.270 -9.199 -13.195 1.00 94.38 167 LYS A N 1
ATOM 1404 C CA . LYS A 1 167 ? 15.951 -10.470 -13.864 1.00 94.38 167 LYS A CA 1
ATOM 1405 C C . LYS A 1 167 ? 14.778 -10.316 -14.826 1.00 94.38 167 LYS A C 1
ATOM 1407 O O . LYS A 1 167 ? 14.906 -10.734 -15.972 1.00 94.38 167 LYS A O 1
ATOM 1412 N N . LEU A 1 168 ? 13.694 -9.691 -14.368 1.00 90.56 168 LEU A N 1
ATOM 1413 C CA . LEU A 1 168 ? 12.479 -9.464 -15.141 1.00 90.56 168 LEU A CA 1
ATOM 1414 C C . LEU A 1 168 ? 12.778 -8.674 -16.413 1.00 90.56 168 LEU A C 1
ATOM 1416 O O . LEU A 1 168 ? 12.308 -9.027 -17.489 1.00 90.56 168 LEU A O 1
ATOM 1420 N N . PHE A 1 169 ? 13.611 -7.637 -16.322 1.00 87.00 169 PHE A N 1
ATOM 1421 C CA . PHE A 1 169 ? 13.996 -6.906 -17.519 1.00 87.00 169 PHE A CA 1
ATOM 1422 C C . PHE A 1 169 ? 14.785 -7.750 -18.509 1.00 87.00 169 PHE A C 1
ATOM 1424 O O . PHE A 1 169 ? 14.468 -7.757 -19.699 1.00 87.00 169 PHE A O 1
ATOM 1431 N N . ASN A 1 170 ? 15.814 -8.441 -18.021 1.00 88.31 170 ASN A N 1
ATOM 1432 C CA . ASN A 1 170 ? 16.690 -9.229 -18.877 1.00 88.31 170 ASN A CA 1
ATOM 1433 C C . ASN A 1 170 ? 15.923 -10.350 -19.586 1.00 88.31 170 ASN A C 1
ATOM 1435 O O . ASN A 1 170 ? 16.261 -10.681 -20.716 1.00 88.31 170 ASN A O 1
ATOM 1439 N N . SER A 1 171 ? 14.890 -10.919 -18.955 1.00 88.62 171 SER A N 1
ATOM 1440 C CA . SER A 1 171 ? 14.074 -11.959 -19.583 1.00 88.62 171 SER A CA 1
ATOM 1441 C C . SER A 1 171 ? 12.948 -11.416 -20.468 1.00 88.62 171 SER A C 1
ATOM 1443 O O . SER A 1 171 ? 12.669 -12.022 -21.497 1.00 88.62 171 SER A O 1
ATOM 1445 N N . GLU A 1 172 ? 12.309 -10.295 -20.111 1.00 86.31 172 GLU A N 1
ATOM 1446 C CA . GLU A 1 172 ? 11.040 -9.883 -20.745 1.00 86.31 172 GLU A CA 1
ATOM 1447 C C . GLU A 1 172 ? 11.094 -8.588 -21.553 1.00 86.31 172 GLU A C 1
ATOM 1449 O O . GLU A 1 172 ? 10.323 -8.422 -22.503 1.00 86.31 172 GLU A O 1
ATOM 1454 N N . PHE A 1 173 ? 11.976 -7.660 -21.185 1.00 84.31 173 PHE A N 1
ATOM 1455 C CA . PHE A 1 173 ? 11.958 -6.287 -21.698 1.00 84.31 173 PHE A CA 1
ATOM 1456 C C . PHE A 1 173 ? 13.212 -5.908 -22.499 1.00 84.31 173 PHE A C 1
ATOM 1458 O O . PHE A 1 173 ? 13.183 -4.914 -23.228 1.00 84.31 173 PHE A O 1
ATOM 1465 N N . GLN A 1 174 ? 14.285 -6.708 -22.440 1.00 83.75 174 GLN A N 1
ATOM 1466 C CA . GLN A 1 174 ? 15.551 -6.433 -23.131 1.00 83.75 174 GLN A CA 1
ATOM 1467 C C . GLN A 1 174 ? 15.371 -6.207 -24.641 1.00 83.75 174 GLN A C 1
ATOM 1469 O O . GLN A 1 174 ? 15.940 -5.269 -25.200 1.00 83.75 174 GLN A O 1
ATOM 1474 N N . GLU A 1 175 ? 14.553 -7.029 -25.303 1.00 79.56 175 GLU A N 1
ATOM 1475 C CA . GLU A 1 175 ? 14.305 -6.922 -26.748 1.00 79.56 175 GLU A CA 1
ATOM 1476 C C . GLU A 1 175 ? 13.587 -5.616 -27.119 1.00 79.56 175 GLU A C 1
ATOM 1478 O O . GLU A 1 175 ? 13.880 -4.998 -28.145 1.00 79.56 175 GLU A O 1
ATOM 1483 N N . ILE A 1 176 ? 12.687 -5.150 -26.251 1.00 82.88 176 ILE A N 1
ATOM 1484 C CA . ILE A 1 176 ? 11.863 -3.956 -26.477 1.00 82.88 176 ILE A CA 1
ATOM 1485 C C . ILE A 1 176 ? 12.664 -2.679 -26.213 1.00 82.88 176 ILE A C 1
ATOM 1487 O O . ILE A 1 176 ? 12.395 -1.648 -26.827 1.00 82.88 176 ILE A O 1
ATOM 1491 N N . ASN A 1 177 ? 13.706 -2.747 -25.380 1.00 79.12 177 ASN A N 1
ATOM 1492 C CA . ASN A 1 177 ? 14.589 -1.616 -25.097 1.00 79.12 177 ASN A CA 1
ATOM 1493 C C . ASN A 1 177 ? 15.284 -1.061 -26.354 1.00 79.12 177 ASN A C 1
ATOM 1495 O O . ASN A 1 177 ? 15.563 0.132 -26.442 1.00 79.12 177 ASN A O 1
ATOM 1499 N N . SER A 1 178 ? 15.507 -1.900 -27.369 1.00 78.00 178 SER A N 1
ATOM 1500 C CA . SER A 1 178 ? 16.046 -1.451 -28.658 1.00 78.00 178 SER A CA 1
ATOM 1501 C C . SER A 1 178 ? 15.146 -0.415 -29.349 1.00 78.00 178 SER A C 1
ATOM 1503 O O . SER A 1 178 ? 15.645 0.549 -29.925 1.00 78.00 178 SER A O 1
ATOM 1505 N N . LEU A 1 179 ? 13.819 -0.551 -29.227 1.00 77.44 179 LEU A N 1
ATOM 1506 C CA . LEU A 1 179 ? 12.849 0.408 -29.769 1.00 77.44 179 LEU A CA 1
ATOM 1507 C C . LEU A 1 179 ? 12.887 1.740 -29.015 1.00 77.44 179 LEU A C 1
ATOM 1509 O O . LEU A 1 179 ? 12.684 2.792 -29.622 1.00 77.44 179 LEU A O 1
ATOM 1513 N N . TRP A 1 180 ? 13.172 1.700 -27.710 1.00 75.06 180 TRP A N 1
ATOM 1514 C CA . TRP A 1 180 ? 13.354 2.908 -26.910 1.00 75.06 180 TRP A CA 1
ATOM 1515 C C . TRP A 1 180 ? 14.587 3.689 -27.357 1.00 75.06 180 TRP A C 1
ATOM 1517 O O . TRP A 1 180 ? 14.488 4.895 -27.555 1.00 75.06 180 TRP A O 1
ATOM 1527 N N . LEU A 1 181 ? 15.718 3.007 -27.575 1.00 76.44 181 LEU A N 1
ATOM 1528 C CA . LEU A 1 181 ? 16.963 3.650 -28.012 1.00 76.44 181 LEU A CA 1
ATOM 1529 C C . LEU A 1 181 ? 16.770 4.392 -29.340 1.00 76.44 181 LEU A C 1
ATOM 1531 O O . LEU A 1 181 ? 17.150 5.553 -29.460 1.00 76.44 181 LEU A O 1
ATOM 1535 N N . VAL A 1 182 ? 16.079 3.765 -30.298 1.00 74.19 182 VAL A N 1
ATOM 1536 C CA . VAL A 1 182 ? 15.759 4.388 -31.593 1.00 74.19 182 VAL A CA 1
ATOM 1537 C C . VAL A 1 182 ? 14.923 5.659 -31.421 1.00 74.19 182 VAL A C 1
ATOM 1539 O O . VAL A 1 182 ? 15.188 6.654 -32.099 1.00 74.19 182 VAL A O 1
ATOM 1542 N N . PHE A 1 183 ? 13.934 5.650 -30.521 1.00 74.38 183 PHE A N 1
ATOM 1543 C CA . PHE A 1 183 ? 13.162 6.850 -30.197 1.00 74.38 183 PHE A CA 1
ATOM 1544 C C . PHE A 1 183 ? 14.027 7.916 -29.514 1.00 74.38 183 PHE A C 1
ATOM 1546 O O . PHE A 1 183 ? 13.999 9.063 -29.948 1.00 74.38 183 PHE A O 1
ATOM 1553 N N . ALA A 1 184 ? 14.795 7.557 -28.483 1.00 71.88 184 ALA A N 1
ATOM 1554 C CA . ALA A 1 184 ? 15.603 8.499 -27.710 1.00 71.88 184 ALA A CA 1
ATOM 1555 C C . ALA A 1 184 ? 16.647 9.224 -28.578 1.00 71.88 184 ALA A C 1
ATOM 1557 O O . ALA A 1 184 ? 16.884 10.415 -28.391 1.00 71.88 184 ALA A O 1
ATOM 1558 N N . GLU A 1 185 ? 17.228 8.532 -29.560 1.00 76.69 185 GLU A N 1
ATOM 1559 C CA . GLU A 1 185 ? 18.224 9.103 -30.472 1.00 76.69 185 GLU A CA 1
ATOM 1560 C C . GLU A 1 185 ? 17.608 9.971 -31.581 1.00 76.69 185 GLU A C 1
ATOM 1562 O O . GLU A 1 185 ? 18.196 10.980 -31.968 1.00 76.69 185 GLU A O 1
ATOM 1567 N N . ASN A 1 186 ? 16.430 9.602 -32.099 1.00 77.38 186 ASN A N 1
ATOM 1568 C CA . ASN A 1 186 ? 15.871 10.207 -33.319 1.00 77.38 186 ASN A CA 1
ATOM 1569 C C . ASN A 1 186 ? 14.581 11.010 -33.098 1.00 77.38 186 ASN A C 1
ATOM 1571 O O . ASN A 1 186 ? 14.037 11.568 -34.051 1.00 77.38 186 ASN A O 1
ATOM 1575 N N . ASN A 1 187 ? 14.066 11.041 -31.867 1.00 76.56 187 ASN A N 1
ATOM 1576 C CA . ASN A 1 187 ? 12.741 11.554 -31.514 1.00 76.56 187 ASN A CA 1
ATOM 1577 C C . ASN A 1 187 ? 11.625 11.009 -32.435 1.00 76.56 187 ASN A C 1
ATOM 1579 O O . ASN A 1 187 ? 10.692 11.729 -32.786 1.00 76.56 187 ASN A O 1
ATOM 1583 N N . ASP A 1 188 ? 11.746 9.745 -32.868 1.00 81.19 188 ASP A N 1
ATOM 1584 C CA . ASP A 1 188 ? 10.858 9.110 -33.852 1.00 81.19 188 ASP A CA 1
ATOM 1585 C C . ASP A 1 188 ? 9.497 8.721 -33.228 1.00 81.19 188 ASP A C 1
ATOM 1587 O O . ASP A 1 188 ? 9.422 7.761 -32.446 1.00 81.19 188 ASP A O 1
ATOM 1591 N N . PRO A 1 189 ? 8.385 9.387 -33.596 1.00 79.38 189 PRO A N 1
ATOM 1592 C CA . PRO A 1 189 ? 7.064 9.084 -33.046 1.00 79.38 189 PRO A CA 1
ATOM 1593 C C . PRO A 1 189 ? 6.587 7.654 -33.342 1.00 79.38 189 PRO A C 1
ATOM 1595 O O . PRO A 1 189 ? 5.838 7.083 -32.549 1.00 79.38 189 PRO A O 1
ATOM 1598 N N . ILE A 1 190 ? 7.030 7.052 -34.452 1.00 82.31 190 ILE A N 1
ATOM 1599 C CA . ILE A 1 190 ? 6.660 5.682 -34.827 1.00 82.31 190 ILE A CA 1
ATOM 1600 C C . ILE A 1 190 ? 7.357 4.683 -33.898 1.00 82.31 190 ILE A C 1
ATOM 1602 O O . ILE A 1 190 ? 6.737 3.715 -33.450 1.00 82.31 190 ILE A O 1
ATOM 1606 N N . ALA A 1 191 ? 8.635 4.908 -33.582 1.00 79.38 191 ALA A N 1
ATOM 1607 C CA . ALA A 1 191 ? 9.372 4.100 -32.611 1.00 79.38 191 ALA A CA 1
ATOM 1608 C C . ALA A 1 191 ? 8.751 4.206 -31.208 1.00 79.38 191 ALA A C 1
ATOM 1610 O O . ALA A 1 191 ? 8.567 3.182 -30.544 1.00 79.38 191 ALA A O 1
ATOM 1611 N N . LYS A 1 192 ? 8.327 5.414 -30.808 1.00 78.31 192 LYS A N 1
ATOM 1612 C CA . LYS A 1 192 ? 7.587 5.652 -29.560 1.00 78.31 192 LYS A CA 1
ATOM 1613 C C . LYS A 1 192 ? 6.308 4.816 -29.489 1.00 78.31 192 LYS A C 1
ATOM 1615 O O . LYS A 1 192 ? 6.101 4.076 -28.530 1.00 78.31 192 LYS A O 1
ATOM 1620 N N . GLU A 1 193 ? 5.463 4.877 -30.516 1.00 78.81 193 GLU A N 1
ATOM 1621 C CA . GLU A 1 193 ? 4.212 4.110 -30.552 1.00 78.81 193 GLU A CA 1
ATOM 1622 C C . GLU A 1 193 ? 4.464 2.592 -30.506 1.00 78.81 193 GLU A C 1
ATOM 1624 O O . GLU A 1 193 ? 3.798 1.867 -29.761 1.00 78.81 193 GLU A O 1
ATOM 1629 N N . LYS A 1 194 ? 5.458 2.101 -31.258 1.00 82.75 194 LYS A N 1
ATOM 1630 C CA . LYS A 1 194 ? 5.840 0.680 -31.267 1.00 82.75 194 LYS A CA 1
ATOM 1631 C C . LYS A 1 194 ? 6.328 0.203 -29.904 1.00 82.75 194 LYS A C 1
ATOM 1633 O O . LYS A 1 194 ? 5.907 -0.866 -29.466 1.00 82.75 194 LYS A O 1
ATOM 1638 N N . PHE A 1 195 ? 7.174 0.984 -29.232 1.00 83.62 195 PHE A N 1
ATOM 1639 C CA . PHE A 1 195 ? 7.618 0.676 -27.876 1.00 83.62 195 PHE A CA 1
ATOM 1640 C C . PHE A 1 195 ? 6.434 0.621 -26.915 1.00 83.62 195 PHE A C 1
ATOM 1642 O O . PHE A 1 195 ? 6.284 -0.378 -26.222 1.00 83.62 195 PHE A O 1
ATOM 1649 N N . SER A 1 196 ? 5.564 1.640 -26.900 1.00 79.31 196 SER A N 1
ATOM 1650 C CA . SER A 1 196 ? 4.404 1.669 -25.999 1.00 79.31 196 SER A CA 1
ATOM 1651 C C . SER A 1 196 ? 3.517 0.439 -26.178 1.00 79.31 196 SER A C 1
ATOM 1653 O O . SER A 1 196 ? 3.160 -0.193 -25.188 1.00 79.31 196 SER A O 1
ATOM 1655 N N . LYS A 1 197 ? 3.220 0.044 -27.424 1.00 81.31 197 LYS A N 1
ATOM 1656 C CA . LYS A 1 197 ? 2.432 -1.166 -27.709 1.00 81.31 197 LYS A CA 1
ATOM 1657 C C . LYS A 1 197 ? 3.139 -2.444 -27.264 1.00 81.31 197 LYS A C 1
ATOM 1659 O O . LYS A 1 197 ? 2.503 -3.318 -26.684 1.00 81.31 197 LYS A O 1
ATOM 1664 N N . ALA A 1 198 ? 4.439 -2.567 -27.531 1.00 84.25 198 ALA A N 1
ATOM 1665 C CA . ALA A 1 198 ? 5.214 -3.742 -27.143 1.00 84.25 198 ALA A CA 1
ATOM 1666 C C . ALA A 1 198 ? 5.337 -3.864 -25.616 1.00 84.25 198 ALA A C 1
ATOM 1668 O O . ALA A 1 198 ? 5.127 -4.943 -25.069 1.00 84.25 198 ALA A O 1
ATOM 1669 N N . PHE A 1 199 ? 5.617 -2.753 -24.934 1.00 83.50 199 PHE A N 1
ATOM 1670 C CA . PHE A 1 199 ? 5.707 -2.670 -23.481 1.00 83.50 199 PHE A CA 1
ATOM 1671 C C . PHE A 1 199 ? 4.370 -3.021 -22.822 1.00 83.50 199 PHE A C 1
ATOM 1673 O O . PHE A 1 199 ? 4.316 -3.901 -21.970 1.00 83.50 199 PHE A O 1
ATOM 1680 N N . PHE A 1 200 ? 3.279 -2.410 -23.288 1.00 82.50 200 PHE A N 1
ATOM 1681 C CA . PHE A 1 200 ? 1.927 -2.701 -22.817 1.00 82.50 200 PHE A CA 1
ATOM 1682 C C . PHE A 1 200 ? 1.547 -4.172 -23.023 1.00 82.50 200 PHE A C 1
ATOM 1684 O O . PHE A 1 200 ? 1.055 -4.824 -22.105 1.00 82.50 200 PHE A O 1
ATOM 1691 N N . LYS A 1 201 ? 1.844 -4.732 -24.202 1.00 83.94 201 LYS A N 1
ATOM 1692 C CA . LYS A 1 201 ? 1.622 -6.155 -24.474 1.00 83.94 201 LYS A CA 1
ATOM 1693 C C . LYS A 1 201 ? 2.401 -7.045 -23.503 1.00 83.94 201 LYS A C 1
ATOM 1695 O O . LYS A 1 201 ? 1.837 -8.004 -22.992 1.00 83.94 201 LYS A O 1
ATOM 1700 N N . LYS A 1 202 ? 3.665 -6.720 -23.215 1.00 87.12 202 LYS A N 1
ATOM 1701 C CA . LYS A 1 202 ? 4.464 -7.484 -22.249 1.00 87.12 202 LYS A CA 1
ATOM 1702 C C . LYS A 1 202 ? 3.926 -7.406 -20.832 1.00 87.12 202 LYS A C 1
ATOM 1704 O O . LYS A 1 202 ? 3.927 -8.421 -20.148 1.00 87.12 202 LYS A O 1
ATOM 1709 N N . LEU A 1 203 ? 3.442 -6.244 -20.399 1.00 84.19 203 LEU A N 1
ATOM 1710 C CA . LEU A 1 203 ? 2.766 -6.131 -19.108 1.00 84.19 203 LEU A CA 1
ATOM 1711 C C . LEU A 1 203 ? 1.562 -7.084 -19.044 1.00 84.19 203 LEU A C 1
ATOM 1713 O O . LEU A 1 203 ? 1.469 -7.869 -18.100 1.00 84.19 203 LEU A O 1
ATOM 1717 N N . ILE A 1 204 ? 0.721 -7.111 -20.084 1.00 84.44 204 ILE A N 1
ATOM 1718 C CA . ILE A 1 204 ? -0.421 -8.037 -20.163 1.00 84.44 204 ILE A CA 1
ATOM 1719 C C . ILE A 1 204 ? 0.038 -9.497 -20.124 1.00 84.44 204 ILE A C 1
ATOM 1721 O O . ILE A 1 204 ? -0.513 -10.282 -19.352 1.00 84.44 204 ILE A O 1
ATOM 1725 N N . ASP A 1 205 ? 1.061 -9.860 -20.903 1.00 85.69 205 ASP A N 1
ATOM 1726 C CA . ASP A 1 205 ? 1.622 -11.219 -20.922 1.00 85.69 205 ASP A CA 1
ATOM 1727 C C . ASP A 1 205 ? 2.128 -11.645 -19.524 1.00 85.69 205 ASP A C 1
ATOM 1729 O O . ASP A 1 205 ? 2.096 -12.827 -19.174 1.00 85.69 205 ASP A O 1
ATOM 1733 N N . LEU A 1 206 ? 2.541 -10.684 -18.687 1.00 83.25 206 LEU A N 1
ATOM 1734 C CA . LEU A 1 206 ? 2.966 -10.899 -17.300 1.00 83.25 206 LEU A CA 1
ATOM 1735 C C . LEU A 1 206 ? 1.816 -10.947 -16.282 1.00 83.25 206 LEU A C 1
ATOM 1737 O O . LEU A 1 206 ? 2.068 -11.218 -15.098 1.00 83.25 206 LEU A O 1
ATOM 1741 N N . GLY A 1 207 ? 0.577 -10.738 -16.734 1.00 81.25 207 GLY A N 1
ATOM 1742 C CA . GLY A 1 207 ? -0.630 -10.656 -15.910 1.00 81.25 207 GLY A CA 1
ATOM 1743 C C . GLY A 1 207 ? -0.892 -9.266 -15.326 1.00 81.25 207 GLY A C 1
ATOM 1744 O O . GLY A 1 207 ? -1.717 -9.133 -14.426 1.00 81.25 207 GLY A O 1
ATOM 1745 N N . ILE A 1 208 ? -0.186 -8.241 -15.806 1.00 82.00 208 ILE A N 1
ATOM 1746 C CA . ILE A 1 208 ? -0.396 -6.836 -15.454 1.00 82.00 208 ILE A CA 1
ATOM 1747 C C . ILE A 1 208 ? -1.207 -6.218 -16.589 1.00 82.00 208 ILE A C 1
ATOM 1749 O O . ILE A 1 208 ? -0.635 -5.792 -17.583 1.00 82.00 208 ILE A O 1
ATOM 1753 N N . ASP A 1 209 ? -2.530 -6.176 -16.477 1.00 74.75 209 ASP A N 1
ATOM 1754 C CA . ASP A 1 209 ? -3.366 -5.510 -17.481 1.00 74.75 209 ASP A CA 1
ATOM 1755 C C . ASP A 1 209 ? -3.547 -4.034 -17.114 1.00 74.75 209 ASP A C 1
ATOM 1757 O O . ASP A 1 209 ? -4.348 -3.744 -16.234 1.00 74.75 209 ASP A O 1
ATOM 1761 N N . PRO A 1 210 ? -2.863 -3.067 -17.754 1.00 66.94 210 PRO A N 1
ATOM 1762 C CA . PRO A 1 210 ? -2.941 -1.671 -17.334 1.00 66.94 210 PRO A CA 1
ATOM 1763 C C . PRO A 1 210 ? -4.357 -1.090 -17.416 1.00 66.94 210 PRO A C 1
ATOM 1765 O O . PRO A 1 210 ? -4.647 -0.135 -16.713 1.00 66.94 210 PRO A O 1
ATOM 1768 N N . ILE A 1 211 ? -5.263 -1.665 -18.221 1.00 64.44 211 ILE A N 1
ATOM 1769 C CA . ILE A 1 211 ? -6.643 -1.174 -18.384 1.00 64.44 211 ILE A CA 1
ATOM 1770 C C . ILE A 1 211 ? -7.446 -1.294 -17.084 1.00 64.44 211 ILE A C 1
ATOM 1772 O O . ILE A 1 211 ? -8.342 -0.485 -16.842 1.00 64.44 211 ILE A O 1
ATOM 1776 N N . ILE A 1 212 ? -7.133 -2.285 -16.246 1.00 58.19 212 ILE A N 1
ATOM 1777 C CA . ILE A 1 212 ? -7.834 -2.518 -14.976 1.00 58.19 212 ILE A CA 1
ATOM 1778 C C . ILE A 1 212 ? -7.222 -1.746 -13.802 1.00 58.19 212 ILE A C 1
ATOM 1780 O O . ILE A 1 212 ? -7.787 -1.759 -12.706 1.00 58.19 212 ILE A O 1
ATOM 1784 N N . PHE A 1 213 ? -6.104 -1.043 -14.010 1.00 63.47 213 PHE A N 1
ATOM 1785 C CA . PHE A 1 213 ? -5.521 -0.174 -12.995 1.00 63.47 213 PHE A CA 1
ATOM 1786 C C . PHE A 1 213 ? -6.242 1.179 -13.060 1.00 63.47 213 PHE A C 1
ATOM 1788 O O . PHE A 1 213 ? -6.188 1.853 -14.089 1.00 63.47 213 PHE A O 1
ATOM 1795 N N . PRO A 1 214 ? -6.935 1.612 -11.991 1.00 58.47 214 PRO A N 1
ATOM 1796 C CA . PRO A 1 214 ? -7.526 2.946 -11.982 1.00 58.47 214 PRO A CA 1
ATOM 1797 C C . PRO A 1 214 ? -6.412 3.994 -12.147 1.00 58.47 214 PRO A C 1
ATOM 1799 O O . PRO A 1 214 ? -5.286 3.712 -11.773 1.00 58.47 214 PRO A O 1
ATOM 1802 N N . TYR A 1 215 ? -6.660 5.193 -12.692 1.00 59.44 215 TYR A N 1
ATOM 1803 C CA . TYR A 1 215 ? -5.623 6.250 -12.753 1.00 59.44 215 TYR A CA 1
ATOM 1804 C C . TYR A 1 215 ? -5.378 6.842 -11.353 1.00 59.44 215 TYR A C 1
ATOM 1806 O O . TYR A 1 215 ? -5.742 7.982 -11.072 1.00 59.44 215 TYR A O 1
ATOM 1814 N N . VAL A 1 216 ? -4.831 6.010 -10.472 1.00 49.59 216 VAL A N 1
ATOM 1815 C CA . VAL A 1 216 ? -4.668 6.205 -9.029 1.00 49.59 216 VAL A CA 1
ATOM 1816 C C . VAL A 1 216 ? -3.464 7.080 -8.720 1.00 49.59 216 VAL A C 1
ATOM 1818 O O . VAL A 1 216 ? -3.370 7.731 -7.685 1.00 49.59 216 VAL A O 1
ATOM 1821 N N . SER A 1 217 ? -2.457 7.015 -9.586 1.00 59.50 217 SER A N 1
ATOM 1822 C CA . SER A 1 217 ? -1.117 7.458 -9.231 1.00 59.50 217 SER A CA 1
ATOM 1823 C C . SER A 1 217 ? -0.216 7.598 -10.446 1.00 59.50 217 SER A C 1
ATOM 1825 O O . SER A 1 217 ? -0.523 7.147 -11.554 1.00 59.50 217 SER A O 1
ATOM 1827 N N . GLU A 1 218 ? 0.963 8.159 -10.211 1.00 64.06 218 GLU A N 1
ATOM 1828 C CA . GLU A 1 218 ? 2.051 8.168 -11.180 1.00 64.06 218 GLU A CA 1
ATOM 1829 C C . GLU A 1 218 ? 2.430 6.755 -11.660 1.00 64.06 218 GLU A C 1
ATOM 1831 O O . GLU A 1 218 ? 2.816 6.599 -12.809 1.00 64.06 218 GLU A O 1
ATOM 1836 N N . ILE A 1 219 ? 2.188 5.695 -10.881 1.00 64.94 219 ILE A N 1
ATOM 1837 C CA . ILE A 1 219 ? 2.388 4.314 -11.355 1.00 64.94 219 ILE A CA 1
ATOM 1838 C C . ILE A 1 219 ? 1.386 3.922 -12.426 1.00 64.94 219 ILE A C 1
ATOM 1840 O O . ILE A 1 219 ? 1.746 3.312 -13.424 1.00 64.94 219 ILE A O 1
ATOM 1844 N N . THR A 1 220 ? 0.126 4.293 -12.263 1.00 65.00 220 THR A N 1
ATOM 1845 C CA . THR A 1 220 ? -0.885 4.002 -13.286 1.00 65.00 220 THR A CA 1
ATOM 1846 C C . THR A 1 220 ? -0.641 4.852 -14.527 1.00 65.00 220 THR A C 1
ATOM 1848 O O . THR A 1 220 ? -0.657 4.340 -15.643 1.00 65.00 220 THR A O 1
ATOM 1851 N N . HIS A 1 221 ? -0.233 6.113 -14.338 1.00 69.44 221 HIS A N 1
ATOM 1852 C CA . HIS A 1 221 ? 0.264 6.943 -15.431 1.00 69.44 221 HIS A CA 1
ATOM 1853 C C . HIS A 1 221 ? 1.469 6.300 -16.123 1.00 69.44 221 HIS A C 1
ATOM 1855 O O . HIS A 1 221 ? 1.535 6.321 -17.343 1.00 69.44 221 HIS A O 1
ATOM 1861 N N . PHE A 1 222 ? 2.381 5.668 -15.384 1.00 73.62 222 PHE A N 1
ATOM 1862 C CA . PHE A 1 222 ? 3.519 4.935 -15.937 1.00 73.62 222 PHE A CA 1
ATOM 1863 C C . PHE A 1 222 ? 3.076 3.716 -16.754 1.00 73.62 222 PHE A C 1
ATOM 1865 O O . PHE A 1 222 ? 3.548 3.536 -17.874 1.00 73.62 222 PHE A O 1
ATOM 1872 N N . LEU A 1 223 ? 2.137 2.914 -16.243 1.00 70.94 223 LEU A N 1
ATOM 1873 C CA . LEU A 1 223 ? 1.632 1.733 -16.948 1.00 70.94 223 LEU A CA 1
ATOM 1874 C C . LEU A 1 223 ? 0.934 2.104 -18.274 1.00 70.94 223 LEU A C 1
ATOM 1876 O O . LEU A 1 223 ? 1.020 1.349 -19.242 1.00 70.94 223 LEU A O 1
ATOM 1880 N N . HIS A 1 224 ? 0.292 3.276 -18.347 1.00 66.94 224 HIS A N 1
ATOM 1881 C CA . HIS A 1 224 ? -0.358 3.780 -19.567 1.00 66.94 224 HIS A CA 1
ATOM 1882 C C . HIS A 1 224 ? 0.562 4.619 -20.469 1.00 66.94 224 HIS A C 1
ATOM 1884 O O . HIS A 1 224 ? 0.412 4.632 -21.693 1.00 66.94 224 HIS A O 1
ATOM 1890 N N . HIS A 1 225 ? 1.509 5.342 -19.876 1.00 68.69 225 HIS A N 1
ATOM 1891 C CA . HIS A 1 225 ? 2.348 6.345 -20.528 1.00 68.69 225 HIS A CA 1
ATOM 1892 C C . HIS A 1 225 ? 3.798 6.261 -20.021 1.00 68.69 225 HIS A C 1
ATOM 1894 O O . HIS A 1 225 ? 4.315 7.229 -19.456 1.00 68.69 225 HIS A O 1
ATOM 1900 N N . PRO A 1 226 ? 4.511 5.145 -20.268 1.00 68.12 226 PRO A N 1
ATOM 1901 C CA . PRO A 1 226 ? 5.856 4.934 -19.725 1.00 68.12 226 PRO A CA 1
ATOM 1902 C C . PRO A 1 226 ? 6.845 6.035 -20.151 1.00 68.12 226 PRO A C 1
ATOM 1904 O O . PRO A 1 226 ? 7.722 6.432 -19.389 1.00 68.12 226 PRO A O 1
ATOM 1907 N N . PHE A 1 227 ? 6.650 6.621 -21.337 1.00 65.44 227 PHE A N 1
ATOM 1908 C CA . PHE A 1 227 ? 7.466 7.730 -21.841 1.00 65.44 227 PHE A CA 1
ATOM 1909 C C . PHE A 1 227 ? 7.325 9.042 -21.073 1.00 65.44 227 PHE A C 1
ATOM 1911 O O . PHE A 1 227 ? 8.260 9.831 -21.088 1.00 65.44 227 PHE A O 1
ATOM 1918 N N . SER A 1 228 ? 6.188 9.299 -20.420 1.00 63.22 228 SER A N 1
ATOM 1919 C CA . SER A 1 228 ? 5.987 10.541 -19.661 1.00 63.22 228 SER A CA 1
ATOM 1920 C C . SER A 1 228 ? 6.899 10.650 -18.445 1.00 63.22 228 SER A C 1
ATOM 1922 O O . SER A 1 228 ? 7.035 11.736 -17.891 1.00 63.22 228 SER A O 1
ATOM 1924 N N . PHE A 1 229 ? 7.519 9.544 -18.038 1.00 61.41 229 PHE A N 1
ATOM 1925 C CA . PHE A 1 229 ? 8.438 9.542 -16.917 1.00 61.41 229 PHE A CA 1
ATOM 1926 C C . PHE A 1 229 ? 9.835 9.975 -17.348 1.00 61.41 229 PHE A C 1
ATOM 1928 O O . PHE A 1 229 ? 10.433 10.759 -16.638 1.00 61.41 229 PHE A O 1
ATOM 1935 N N . VAL A 1 230 ? 10.312 9.614 -18.541 1.00 57.81 230 VAL A N 1
ATOM 1936 C CA . VAL A 1 230 ? 11.712 9.803 -18.982 1.00 57.81 230 VAL A CA 1
ATOM 1937 C C . VAL A 1 230 ? 12.212 11.262 -18.915 1.00 57.81 230 VAL A C 1
ATOM 1939 O O . VAL A 1 230 ? 13.384 11.480 -18.624 1.00 57.81 230 VAL A O 1
ATOM 1942 N N . ASP A 1 231 ? 11.338 12.261 -19.077 1.00 49.47 231 ASP A N 1
ATOM 1943 C CA . ASP A 1 231 ? 11.725 13.683 -19.122 1.00 49.47 231 ASP A CA 1
ATOM 1944 C C . ASP A 1 231 ? 11.783 14.389 -17.743 1.00 49.47 231 ASP A C 1
ATOM 1946 O O . ASP A 1 231 ? 12.204 15.546 -17.653 1.00 49.47 231 ASP A O 1
ATOM 1950 N N . HIS A 1 232 ? 11.373 13.732 -16.645 1.00 46.84 232 HIS A N 1
ATOM 1951 C CA . HIS A 1 232 ? 11.190 14.385 -15.332 1.00 46.84 232 HIS A CA 1
ATOM 1952 C C . HIS A 1 232 ? 11.795 13.647 -14.127 1.00 46.84 232 HIS A C 1
ATOM 1954 O O . HIS A 1 232 ? 11.533 14.013 -12.978 1.00 46.84 232 HIS A O 1
ATOM 1960 N N . ILE A 1 233 ? 12.621 12.621 -14.337 1.00 50.06 233 ILE A N 1
ATOM 1961 C CA . ILE A 1 233 ? 12.977 11.713 -13.242 1.00 50.06 233 ILE A CA 1
ATOM 1962 C C . ILE A 1 233 ? 14.160 12.222 -12.403 1.00 50.06 233 ILE A C 1
ATOM 1964 O O . ILE A 1 233 ? 15.284 11.765 -12.560 1.00 50.06 233 ILE A O 1
ATOM 1968 N N . SER A 1 234 ? 13.929 13.092 -11.418 1.00 49.03 234 SER A N 1
ATOM 1969 C CA . SER A 1 234 ? 14.895 13.250 -10.317 1.00 49.03 234 SER A CA 1
ATOM 1970 C C . SER A 1 234 ? 14.737 12.094 -9.319 1.00 49.03 234 SER A C 1
ATOM 1972 O O . SER A 1 234 ? 13.624 11.866 -8.860 1.00 49.03 234 SER A O 1
ATOM 1974 N N . PRO A 1 235 ? 15.799 11.387 -8.884 1.00 46.00 235 PRO A N 1
ATOM 1975 C CA . PRO A 1 235 ? 15.716 10.327 -7.869 1.00 46.00 235 PRO A CA 1
ATOM 1976 C C . PRO A 1 235 ? 15.040 10.737 -6.563 1.00 46.00 235 PRO A C 1
ATOM 1978 O O . PRO A 1 235 ? 14.418 9.913 -5.902 1.00 46.00 235 PRO A O 1
ATOM 1981 N N . LYS A 1 236 ? 15.102 12.027 -6.214 1.00 44.88 236 LYS A N 1
ATOM 1982 C CA . LYS A 1 236 ? 14.461 12.570 -5.011 1.00 44.88 236 LYS A CA 1
ATOM 1983 C C . LYS A 1 236 ? 12.937 12.701 -5.126 1.00 44.88 236 LYS A C 1
ATOM 1985 O O . LYS A 1 236 ? 12.295 12.879 -4.101 1.00 44.88 236 LYS A O 1
ATOM 1990 N N . SER A 1 237 ? 12.368 12.593 -6.328 1.00 48.34 237 SER A N 1
ATOM 1991 C CA . SER A 1 237 ? 10.920 12.549 -6.571 1.00 48.34 237 SER A CA 1
ATOM 1992 C C . SER A 1 237 ? 10.402 11.142 -6.918 1.00 48.34 237 SER A C 1
ATOM 1994 O O . SER A 1 237 ? 9.243 11.010 -7.283 1.00 48.34 237 SER A O 1
ATOM 1996 N N . ARG A 1 238 ? 11.236 10.087 -6.813 1.00 52.41 238 ARG A N 1
ATOM 1997 C CA . ARG A 1 238 ? 10.916 8.700 -7.241 1.00 52.41 238 ARG A CA 1
ATOM 1998 C C . ARG A 1 238 ? 10.283 7.806 -6.166 1.00 52.41 238 ARG A C 1
ATOM 2000 O O . ARG A 1 238 ? 9.935 6.665 -6.474 1.00 52.41 238 ARG A O 1
ATOM 2007 N N . GLN A 1 239 ? 10.153 8.272 -4.922 1.00 58.44 239 GLN A N 1
ATOM 2008 C CA . GLN A 1 239 ? 9.447 7.527 -3.875 1.00 58.44 239 GLN A CA 1
ATOM 2009 C C . GLN A 1 239 ? 7.944 7.721 -4.074 1.00 58.44 239 GLN A C 1
ATOM 2011 O O . GLN A 1 239 ? 7.339 8.647 -3.539 1.00 58.44 239 GLN A O 1
ATOM 2016 N N . PHE A 1 240 ? 7.355 6.872 -4.920 1.00 69.62 240 PHE A N 1
ATOM 2017 C CA . PHE A 1 240 ? 5.908 6.840 -5.077 1.00 69.62 240 PHE A CA 1
ATOM 2018 C C . PHE A 1 240 ? 5.285 6.206 -3.858 1.00 69.62 240 PHE A C 1
ATOM 2020 O O . PHE A 1 240 ? 5.217 4.986 -3.729 1.00 69.62 240 PHE A O 1
ATOM 2027 N N . GLU A 1 241 ? 4.870 7.101 -2.982 1.00 78.94 241 GLU A N 1
ATOM 2028 C CA . GLU A 1 241 ? 4.327 6.837 -1.676 1.00 78.94 241 GLU A CA 1
ATOM 2029 C C . GLU A 1 241 ? 2.835 7.152 -1.686 1.00 78.94 241 GLU A C 1
ATOM 2031 O O . GLU A 1 241 ? 2.419 8.297 -1.870 1.00 78.94 241 GLU A O 1
ATOM 2036 N N . VAL A 1 242 ? 2.010 6.125 -1.494 1.00 82.75 242 VAL A N 1
ATOM 2037 C CA . VAL A 1 242 ? 0.581 6.314 -1.246 1.00 82.75 242 VAL A CA 1
ATOM 2038 C C . VAL A 1 242 ? 0.371 6.328 0.254 1.00 82.75 242 VAL A C 1
ATOM 2040 O O . VAL A 1 242 ? 0.432 5.292 0.922 1.00 82.75 242 VAL A O 1
ATOM 2043 N N . ALA A 1 243 ? 0.159 7.524 0.791 1.00 84.94 243 ALA A N 1
ATOM 2044 C CA . ALA A 1 243 ? -0.067 7.702 2.210 1.00 84.94 243 ALA A CA 1
ATOM 2045 C C . ALA A 1 243 ? -1.480 7.262 2.614 1.00 84.94 243 ALA A C 1
ATOM 2047 O O . ALA A 1 243 ? -2.468 7.553 1.939 1.00 84.94 243 ALA A O 1
ATOM 2048 N N . VAL A 1 244 ? -1.559 6.569 3.747 1.00 83.75 244 VAL A N 1
ATOM 2049 C CA . VAL A 1 244 ? -2.789 5.998 4.291 1.00 83.75 244 VAL A CA 1
ATOM 2050 C C . VAL A 1 244 ? -3.005 6.583 5.684 1.00 83.75 244 VAL A C 1
ATOM 2052 O O . VAL A 1 244 ? -2.082 6.630 6.510 1.00 83.75 244 VAL A O 1
ATOM 2055 N N . LYS A 1 245 ? -4.219 7.068 5.958 1.00 86.38 245 LYS A N 1
ATOM 2056 C CA . LYS A 1 245 ? -4.565 7.614 7.277 1.00 86.38 245 LYS A CA 1
ATOM 2057 C C . LYS A 1 245 ? -5.056 6.488 8.174 1.00 86.38 245 LYS A C 1
ATOM 2059 O O . LYS A 1 245 ? -5.568 5.473 7.704 1.00 86.38 245 LYS A O 1
ATOM 2064 N N . SER A 1 246 ? -4.878 6.636 9.482 1.00 88.38 246 SER A N 1
ATOM 2065 C CA . SER A 1 246 ? -5.244 5.569 10.413 1.00 88.38 246 SER A CA 1
ATOM 2066 C C . SER A 1 246 ? -5.752 6.095 11.746 1.00 88.38 246 SER A C 1
ATOM 2068 O O . SER A 1 246 ? -5.294 7.131 12.234 1.00 88.38 246 SER A O 1
ATOM 2070 N N . ALA A 1 247 ? -6.686 5.344 12.328 1.00 88.12 247 ALA A N 1
ATOM 2071 C CA . ALA A 1 247 ? -7.237 5.568 13.654 1.00 88.12 247 ALA A CA 1
ATOM 2072 C C . ALA A 1 247 ? -6.857 4.403 14.578 1.00 88.12 247 ALA A C 1
ATOM 2074 O O . ALA A 1 247 ? -7.067 3.239 14.218 1.00 88.12 247 ALA A O 1
ATOM 2075 N N . TYR A 1 248 ? -6.299 4.694 15.754 1.00 88.62 248 TYR A N 1
ATOM 2076 C CA . TYR A 1 248 ? -5.719 3.677 16.640 1.00 88.62 248 TYR A CA 1
ATOM 2077 C C . TYR A 1 248 ? -5.789 4.048 18.128 1.00 88.62 248 TYR A C 1
ATOM 2079 O O . TYR A 1 248 ? -6.081 5.186 18.498 1.00 88.62 248 TYR A O 1
ATOM 2087 N N . LEU A 1 249 ? -5.472 3.065 18.978 1.00 82.81 249 LEU A N 1
ATOM 2088 C CA . LEU A 1 249 ? -5.226 3.236 20.412 1.00 82.81 249 LEU A CA 1
ATOM 2089 C C . LEU A 1 249 ? -3.764 2.894 20.712 1.00 82.81 249 LEU A C 1
ATOM 2091 O O . LEU A 1 249 ? -3.407 1.719 20.722 1.00 82.81 249 LEU A O 1
ATOM 2095 N N . ARG A 1 250 ? -2.915 3.912 20.893 1.00 73.69 250 ARG A N 1
ATOM 2096 C CA . ARG A 1 250 ? -1.551 3.771 21.427 1.00 73.69 250 ARG A CA 1
ATOM 2097 C C . ARG A 1 250 ? -0.971 5.145 21.761 1.00 73.69 250 ARG A C 1
ATOM 2099 O O . ARG A 1 250 ? -1.033 6.045 20.923 1.00 73.69 250 ARG A O 1
ATOM 2106 N N . ASP A 1 251 ? -0.342 5.270 22.925 1.00 57.12 251 ASP A N 1
ATOM 2107 C CA . ASP A 1 251 ? 0.536 6.400 23.236 1.00 57.12 251 ASP A CA 1
ATOM 2108 C C . ASP A 1 251 ? 1.966 6.107 22.765 1.00 57.12 251 ASP A C 1
ATOM 2110 O O . ASP A 1 251 ? 2.503 5.026 23.007 1.00 57.12 251 ASP A O 1
ATOM 2114 N N . VAL A 1 252 ? 2.596 7.069 22.086 1.00 50.16 252 VAL A N 1
ATOM 2115 C CA . VAL A 1 252 ? 4.030 6.989 21.734 1.00 50.16 252 VAL A CA 1
ATOM 2116 C C . VAL A 1 252 ? 4.907 7.370 22.937 1.00 50.16 252 VAL A C 1
ATOM 2118 O O . VAL A 1 252 ? 6.095 7.059 22.946 1.00 50.16 252 VAL A O 1
ATOM 2121 N N . TYR A 1 253 ? 4.331 8.013 23.962 1.00 46.16 253 TYR A N 1
ATOM 2122 C CA . TYR A 1 253 ? 5.097 8.769 24.954 1.00 46.16 253 TYR A CA 1
ATOM 2123 C C . TYR A 1 253 ? 4.822 8.449 26.430 1.00 46.16 253 TYR A C 1
ATOM 2125 O O . TYR A 1 253 ? 5.417 9.119 27.268 1.00 46.16 253 TYR A O 1
ATOM 2133 N N . ASP A 1 254 ? 4.003 7.452 26.789 1.00 46.16 254 ASP A N 1
ATOM 2134 C CA . ASP A 1 254 ? 3.707 7.207 28.210 1.00 46.16 254 ASP A CA 1
ATOM 2135 C C . ASP A 1 254 ? 3.509 5.727 28.584 1.00 46.16 254 ASP A C 1
ATOM 2137 O O . ASP A 1 254 ? 3.055 4.910 27.784 1.00 46.16 254 ASP A O 1
ATOM 2141 N N . GLU A 1 255 ? 3.825 5.383 29.837 1.00 46.03 255 GLU A N 1
ATOM 2142 C CA . GLU A 1 255 ? 3.793 4.018 30.405 1.00 46.03 255 GLU A CA 1
ATOM 2143 C C . GLU A 1 255 ? 2.374 3.408 30.498 1.00 46.03 255 GLU A C 1
ATOM 2145 O O . GLU A 1 255 ? 2.195 2.255 30.906 1.00 46.03 255 GLU A O 1
ATOM 2150 N N . LYS A 1 256 ? 1.340 4.171 30.121 1.00 61.19 256 LYS A N 1
ATOM 2151 C CA . LYS A 1 256 ? -0.070 3.768 30.143 1.00 61.19 256 LYS A CA 1
ATOM 2152 C C . LYS A 1 256 ? -0.631 3.705 28.731 1.00 61.19 256 LYS A C 1
ATOM 2154 O O . LYS A 1 256 ? -1.292 4.621 28.267 1.00 61.19 256 LYS A O 1
ATOM 2159 N N . ASP A 1 257 ? -0.410 2.574 28.078 1.00 80.25 257 ASP A N 1
ATOM 2160 C CA . ASP A 1 257 ? -1.031 2.275 26.793 1.00 80.25 257 ASP A CA 1
ATOM 2161 C C . ASP A 1 257 ? -2.573 2.253 26.924 1.00 80.25 257 ASP A C 1
ATOM 2163 O O . ASP A 1 257 ? -3.137 1.470 27.704 1.00 80.25 257 ASP A O 1
ATOM 2167 N N . ASP A 1 258 ? -3.253 3.126 26.170 1.00 85.44 258 ASP A N 1
ATOM 2168 C CA . ASP A 1 258 ? -4.717 3.204 26.065 1.00 85.44 258 ASP A CA 1
ATOM 2169 C C . ASP A 1 258 ? -5.317 1.827 25.756 1.00 85.44 258 ASP A C 1
ATOM 2171 O O . ASP A 1 258 ? -6.303 1.417 26.375 1.00 85.44 258 ASP A O 1
ATOM 2175 N N . TRP A 1 259 ? -4.675 1.063 24.865 1.00 87.06 259 TRP A N 1
ATOM 2176 C CA . TRP A 1 259 ? -5.086 -0.298 24.533 1.00 87.06 259 TRP A CA 1
ATOM 2177 C C . TRP A 1 259 ? -5.067 -1.212 25.763 1.00 87.06 259 TRP A C 1
ATOM 2179 O O . TRP A 1 259 ? -6.044 -1.907 26.055 1.00 87.06 259 TRP A O 1
ATOM 2189 N N . GLN A 1 260 ? -3.986 -1.171 26.545 1.00 87.31 260 GLN A N 1
ATOM 2190 C CA . GLN A 1 260 ? -3.871 -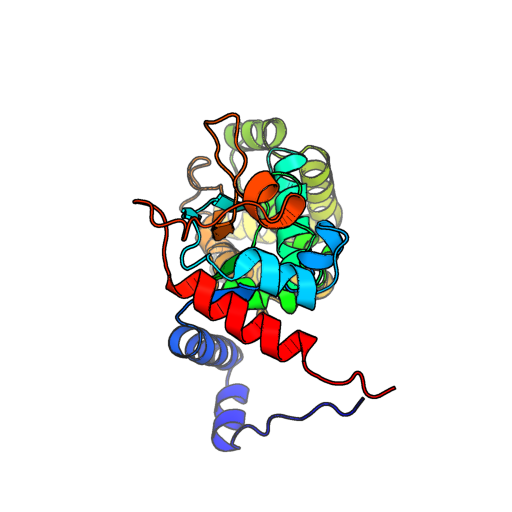1.974 27.761 1.00 87.31 260 GLN A CA 1
ATOM 2191 C C . GLN A 1 260 ? -4.923 -1.582 28.801 1.00 87.31 260 GLN A C 1
ATOM 2193 O O . GLN A 1 260 ? -5.511 -2.440 29.459 1.00 87.31 260 GLN A O 1
ATOM 2198 N N . THR A 1 261 ? -5.181 -0.289 28.967 1.00 86.81 261 THR A N 1
ATOM 2199 C CA . THR A 1 261 ? -6.059 0.208 30.035 1.00 86.81 261 THR A CA 1
ATOM 2200 C C . THR A 1 261 ? -7.540 0.031 29.700 1.00 86.81 261 THR A C 1
ATOM 2202 O O . THR A 1 261 ? -8.332 -0.359 30.564 1.00 86.81 261 THR A O 1
ATOM 2205 N N . ILE A 1 262 ? -7.920 0.300 28.452 1.00 88.94 262 ILE A N 1
ATOM 2206 C CA . ILE A 1 262 ? -9.303 0.217 27.978 1.00 88.94 262 ILE A CA 1
ATOM 2207 C C . ILE A 1 262 ? -9.622 -1.219 27.585 1.00 88.94 262 ILE A C 1
ATOM 2209 O O . ILE A 1 262 ? -10.505 -1.838 28.173 1.00 88.94 262 ILE A O 1
ATOM 2213 N N . VAL A 1 263 ? -8.888 -1.772 26.619 1.00 88.69 263 VAL A N 1
ATOM 2214 C CA . VAL A 1 263 ? -9.258 -3.040 25.987 1.00 88.69 263 VAL A CA 1
ATOM 2215 C C . VAL A 1 263 ? -8.789 -4.232 26.806 1.00 88.69 263 VAL A C 1
ATOM 2217 O O . VAL A 1 263 ? -9.590 -5.130 27.050 1.00 88.69 263 VAL A O 1
ATOM 2220 N N . MET A 1 264 ? -7.550 -4.249 27.303 1.00 86.88 264 MET A N 1
ATOM 2221 C CA . MET A 1 264 ? -7.038 -5.423 28.029 1.00 86.88 264 MET A CA 1
ATOM 2222 C C . MET A 1 264 ? -7.526 -5.486 29.483 1.00 86.88 264 MET A C 1
ATOM 2224 O O . MET A 1 264 ? -7.924 -6.556 29.947 1.00 86.88 264 MET A O 1
ATOM 2228 N N . LYS A 1 265 ? -7.546 -4.351 30.197 1.00 86.75 265 LYS A N 1
ATOM 2229 C CA . LYS A 1 265 ? -7.934 -4.273 31.620 1.00 86.75 265 LYS A CA 1
ATOM 2230 C C . LYS A 1 265 ? -9.401 -3.911 31.858 1.00 86.75 265 LYS A C 1
ATOM 2232 O O . LYS A 1 265 ? -9.908 -4.198 32.939 1.00 86.75 265 LYS A O 1
ATOM 2237 N N . GLY A 1 266 ? -10.085 -3.278 30.899 1.00 82.56 266 GLY A N 1
ATOM 2238 C CA . GLY A 1 266 ? -11.480 -2.843 31.067 1.00 82.56 266 GLY A CA 1
ATOM 2239 C C . GLY A 1 266 ? -11.680 -1.819 32.190 1.00 82.56 266 GLY A C 1
ATOM 2240 O O . GLY A 1 266 ? -12.774 -1.714 32.738 1.00 82.56 266 GLY A O 1
ATOM 2241 N N . SER A 1 267 ? -10.621 -1.106 32.585 1.00 77.31 267 SER A N 1
ATOM 2242 C CA . SER A 1 267 ? -10.609 -0.272 33.794 1.00 77.31 267 SER A CA 1
ATOM 2243 C C . SER A 1 267 ? -10.791 1.222 33.523 1.00 77.31 267 SER A C 1
ATOM 2245 O O . SER A 1 267 ? -10.901 2.003 34.467 1.00 77.31 267 SER A O 1
ATOM 2247 N N . SER A 1 268 ? -10.794 1.639 32.254 1.00 75.88 268 SER A N 1
ATOM 2248 C CA . SER A 1 268 ? -10.883 3.053 31.878 1.00 75.88 268 SER A CA 1
ATOM 2249 C C . SER A 1 268 ? -12.327 3.559 31.803 1.00 75.88 268 SER A C 1
ATOM 2251 O O . SER A 1 268 ? -13.229 2.849 31.364 1.00 75.88 268 SER A O 1
ATOM 2253 N N . LYS A 1 269 ? -12.527 4.821 32.195 1.00 84.06 269 LYS A N 1
ATOM 2254 C CA . LYS A 1 269 ? -13.750 5.607 31.941 1.00 84.06 269 LYS A CA 1
ATOM 2255 C C . LYS A 1 269 ? -13.480 6.809 31.023 1.00 84.06 269 LYS A C 1
ATOM 2257 O O . LYS A 1 269 ? -14.327 7.689 30.924 1.00 84.06 269 LYS A O 1
ATOM 2262 N N . ASP A 1 270 ? -12.287 6.864 30.438 1.00 83.88 270 ASP A N 1
ATOM 2263 C CA . ASP A 1 270 ? -11.842 7.942 29.555 1.00 83.88 270 ASP A CA 1
ATOM 2264 C C . ASP A 1 270 ? -12.532 7.821 28.191 1.00 83.88 270 ASP A C 1
ATOM 2266 O O . ASP A 1 270 ? -12.655 6.717 27.655 1.00 83.88 270 ASP A O 1
ATOM 2270 N N . ASP A 1 271 ? -12.984 8.948 27.643 1.00 90.00 271 ASP A N 1
ATOM 2271 C CA . ASP A 1 271 ? -13.583 9.012 26.310 1.00 90.00 271 ASP A CA 1
ATOM 2272 C C . ASP A 1 271 ? -12.563 9.266 25.193 1.00 90.00 271 ASP A C 1
ATOM 2274 O O . ASP A 1 271 ? -12.916 9.163 24.015 1.00 90.00 271 ASP A O 1
ATOM 2278 N N . LEU A 1 272 ? -11.300 9.498 25.577 1.00 89.25 272 LEU A N 1
ATOM 2279 C CA . LEU A 1 272 ? -10.140 9.761 24.730 1.00 89.25 272 LEU A CA 1
ATOM 2280 C C . LEU A 1 272 ? -10.208 11.073 23.950 1.00 89.25 272 LEU A C 1
ATOM 2282 O O . LEU A 1 272 ? -9.572 11.212 22.905 1.00 89.25 272 LEU A O 1
ATOM 2286 N N . GLN A 1 273 ? -10.922 12.077 24.457 1.00 91.06 273 GLN A N 1
ATOM 2287 C CA . GLN A 1 273 ? -10.865 13.402 23.854 1.00 91.06 273 GLN A CA 1
ATOM 2288 C C . GLN A 1 273 ? -9.446 13.992 23.998 1.00 91.06 273 GLN A C 1
ATOM 2290 O O . GLN A 1 273 ? -8.999 14.329 25.099 1.00 91.06 273 GLN A O 1
ATOM 2295 N N . ARG A 1 274 ? -8.720 14.086 22.878 1.00 86.50 274 ARG A N 1
ATOM 2296 C CA . ARG A 1 274 ? -7.371 14.672 22.744 1.00 86.50 274 ARG A CA 1
ATOM 2297 C C . ARG A 1 274 ? -7.315 15.567 21.504 1.00 86.50 274 ARG A C 1
ATOM 2299 O O . ARG A 1 274 ? -8.191 15.479 20.647 1.00 86.50 274 ARG A O 1
ATOM 2306 N N . SER A 1 275 ? -6.281 16.400 21.388 1.00 87.75 275 SER A N 1
ATOM 2307 C CA . SER A 1 275 ? -6.088 17.330 20.259 1.00 87.75 275 SER A CA 1
ATOM 2308 C C . SER A 1 275 ? -6.086 16.656 18.885 1.00 87.75 275 SER A C 1
ATOM 2310 O O . SER A 1 275 ? -6.592 17.212 17.918 1.00 87.75 275 SER A O 1
ATOM 2312 N N . GLU A 1 276 ? -5.513 15.462 18.809 1.00 86.69 276 GLU A N 1
ATOM 2313 C CA . GLU A 1 276 ? -5.313 14.669 17.598 1.00 86.69 276 GLU A CA 1
ATOM 2314 C C . GLU A 1 276 ? -6.426 13.641 17.357 1.00 86.69 276 GLU A C 1
ATOM 2316 O O . GLU A 1 276 ? -6.351 12.845 16.421 1.00 86.69 276 GLU A O 1
ATOM 2321 N N . SER A 1 277 ? -7.433 13.592 18.233 1.00 90.12 277 SER A N 1
ATOM 2322 C CA . SER A 1 277 ? -8.469 12.564 18.180 1.00 90.12 277 SER A CA 1
ATOM 2323 C C . SER A 1 277 ? -9.739 13.065 17.507 1.00 90.12 277 SER A C 1
ATOM 2325 O O . SER A 1 277 ? -10.188 14.184 17.747 1.00 90.12 277 SER A O 1
ATOM 2327 N N . LEU A 1 278 ? -10.345 12.208 16.687 1.00 91.69 278 LEU A N 1
ATOM 2328 C CA . LEU A 1 278 ? -11.591 12.483 15.978 1.00 91.69 278 LEU A CA 1
ATOM 2329 C C . LEU A 1 278 ? -12.673 11.484 16.396 1.00 91.69 278 LEU A C 1
ATOM 2331 O O . LEU A 1 278 ? -12.406 10.307 16.646 1.00 91.69 278 LEU A O 1
ATOM 2335 N N . GLU A 1 279 ? -13.912 11.965 16.457 1.00 93.75 279 GLU A N 1
ATOM 2336 C CA . GLU A 1 279 ? -15.080 11.156 16.827 1.00 93.75 279 GLU A CA 1
ATOM 2337 C C . GLU A 1 279 ? -15.571 10.277 15.670 1.00 93.75 279 GLU A C 1
ATOM 2339 O O . GLU A 1 279 ? -15.982 9.133 15.867 1.00 93.75 279 GLU A O 1
ATOM 2344 N N . GLU A 1 280 ? -15.526 10.805 14.446 1.00 91.12 280 GLU A N 1
ATOM 2345 C CA . GLU A 1 280 ? -16.063 10.139 13.258 1.00 91.12 280 GLU A CA 1
ATOM 2346 C C . GLU A 1 280 ? -15.478 8.729 13.034 1.00 91.12 280 GLU A C 1
ATOM 2348 O O . GLU A 1 280 ? -16.270 7.797 12.860 1.00 91.12 280 GLU A O 1
ATOM 2353 N N . PRO A 1 281 ? -14.150 8.496 13.119 1.00 90.50 281 PRO A N 1
ATOM 2354 C CA . PRO A 1 281 ? -13.594 7.151 12.975 1.00 90.50 281 PRO A CA 1
ATOM 2355 C C . PRO A 1 281 ? -14.102 6.163 14.031 1.00 90.50 281 PRO A C 1
ATOM 2357 O O . PRO A 1 281 ? -14.328 4.995 13.711 1.00 90.50 281 PRO A O 1
ATOM 2360 N N . PHE A 1 282 ? -14.308 6.610 15.277 1.00 91.88 282 PHE A N 1
ATOM 2361 C CA . PHE A 1 282 ? -14.857 5.760 16.335 1.00 91.88 282 PHE A CA 1
ATOM 2362 C C . PHE A 1 282 ? -16.301 5.369 16.029 1.00 91.88 282 PHE A C 1
ATOM 2364 O O . PHE A 1 282 ? -16.614 4.180 15.989 1.00 91.88 282 PHE A O 1
ATOM 2371 N N . ARG A 1 283 ? -17.162 6.348 15.726 1.00 91.94 283 ARG A N 1
ATOM 2372 C CA . ARG A 1 283 ? -18.570 6.090 15.384 1.00 91.94 283 ARG A CA 1
ATOM 2373 C C . ARG A 1 283 ? -18.706 5.176 14.162 1.00 91.94 283 ARG A C 1
ATOM 2375 O O . ARG A 1 283 ? -19.529 4.259 14.165 1.00 91.94 283 ARG A O 1
ATOM 2382 N N . ASN A 1 284 ? -17.887 5.402 13.133 1.00 88.00 284 ASN A N 1
ATOM 2383 C CA . ASN A 1 284 ? -17.873 4.587 11.918 1.00 88.00 284 ASN A CA 1
ATOM 2384 C C . ASN A 1 284 ? -17.452 3.143 12.206 1.00 88.00 284 ASN A C 1
ATOM 2386 O O . ASN A 1 284 ? -18.107 2.211 11.730 1.00 88.00 284 ASN A O 1
ATOM 2390 N N . TRP A 1 285 ? -16.397 2.952 13.001 1.00 92.88 285 TRP A N 1
ATOM 2391 C CA . TRP A 1 285 ? -15.965 1.624 13.422 1.00 92.88 285 TRP A CA 1
ATOM 2392 C C . TRP A 1 285 ? -17.028 0.937 14.269 1.00 92.88 285 TRP A C 1
ATOM 2394 O O . TRP A 1 285 ? -17.451 -0.158 13.918 1.00 92.88 285 TRP A O 1
ATOM 2404 N N . GLU A 1 286 ? -17.507 1.579 15.334 1.00 93.31 286 GLU A N 1
ATOM 2405 C CA . GLU A 1 286 ? -18.443 0.978 16.284 1.00 93.31 286 GLU A CA 1
ATOM 2406 C C . GLU A 1 286 ? -19.734 0.523 15.588 1.00 93.31 286 GLU A C 1
ATOM 2408 O O . GLU A 1 286 ? -20.193 -0.604 15.792 1.00 93.31 286 GLU A O 1
ATOM 2413 N N . SER A 1 287 ? -20.295 1.370 14.720 1.00 90.75 287 SER A N 1
ATOM 2414 C CA . SER A 1 287 ? -21.497 1.058 13.942 1.00 90.75 287 SER A CA 1
ATOM 2415 C C . SER A 1 287 ? -21.298 -0.175 13.053 1.00 90.75 287 SER A C 1
ATOM 2417 O O . SER A 1 287 ? -22.076 -1.134 13.120 1.00 90.75 287 SER A O 1
ATOM 2419 N N . LYS A 1 288 ? -20.210 -0.203 12.267 1.00 89.56 288 LYS A N 1
ATOM 2420 C CA . LYS A 1 288 ? -19.880 -1.341 11.395 1.00 89.56 288 LYS A CA 1
ATOM 2421 C C . LYS A 1 288 ? -19.572 -2.600 12.210 1.00 89.56 288 LYS A C 1
ATOM 2423 O O . LYS A 1 288 ? -20.049 -3.679 11.863 1.00 89.56 288 LYS A O 1
ATOM 2428 N N . TYR A 1 289 ? -18.842 -2.459 13.316 1.00 91.56 289 TYR A N 1
ATOM 2429 C CA . TYR A 1 289 ? -18.469 -3.535 14.231 1.00 91.56 289 TYR A CA 1
ATOM 2430 C C . TYR A 1 289 ? -19.692 -4.224 14.830 1.00 91.56 289 TYR A C 1
ATOM 2432 O O . TYR A 1 289 ? -19.834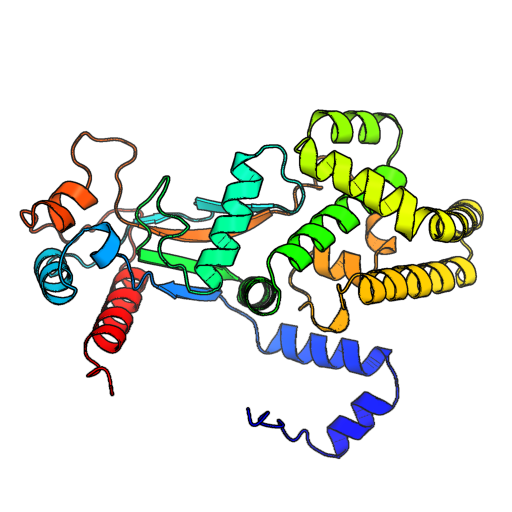 -5.444 14.725 1.00 91.56 289 TYR A O 1
ATOM 2440 N N . ARG A 1 290 ? -20.627 -3.440 15.381 1.00 91.69 290 ARG A N 1
ATOM 2441 C CA . ARG A 1 290 ? -21.903 -3.947 15.899 1.00 91.69 290 ARG A CA 1
ATOM 2442 C C . ARG A 1 290 ? -22.698 -4.653 14.810 1.00 91.69 290 ARG A C 1
ATOM 2444 O O . ARG A 1 290 ? -23.212 -5.738 15.055 1.00 91.69 290 ARG A O 1
ATOM 2451 N N . TYR A 1 291 ? -22.787 -4.078 13.614 1.00 88.06 291 TYR A N 1
ATOM 2452 C CA . TYR A 1 291 ? -23.512 -4.695 12.503 1.00 88.06 291 TYR A CA 1
ATOM 2453 C C . TYR A 1 291 ? -22.933 -6.060 12.102 1.00 88.06 291 TYR A C 1
ATOM 2455 O O . TYR A 1 291 ? -23.676 -7.028 11.955 1.00 88.06 291 TYR A O 1
ATOM 2463 N N . TYR A 1 292 ? -21.613 -6.153 11.959 1.00 86.81 292 TYR A N 1
ATOM 2464 C CA . TYR A 1 292 ? -20.937 -7.381 11.543 1.00 86.81 292 TYR A CA 1
ATOM 2465 C C . TYR A 1 292 ? -21.066 -8.500 12.581 1.00 86.81 292 TYR A C 1
ATOM 2467 O O . TYR A 1 292 ? -21.372 -9.633 12.223 1.00 86.81 292 TYR A O 1
ATOM 2475 N N . HIS A 1 293 ? -20.908 -8.171 13.867 1.00 87.25 293 HIS A N 1
ATOM 2476 C CA . HIS A 1 293 ? -20.911 -9.145 14.967 1.00 87.25 293 HIS A CA 1
ATOM 2477 C C . HIS A 1 293 ? -22.293 -9.409 15.585 1.00 87.25 293 HIS A C 1
ATOM 2479 O O . HIS A 1 293 ? -22.414 -10.240 16.481 1.00 87.25 293 HIS A O 1
ATOM 2485 N N . SER A 1 294 ? -23.347 -8.722 15.133 1.00 80.44 294 SER A N 1
ATOM 2486 C CA . SER A 1 294 ? -24.736 -8.970 15.569 1.00 80.44 294 SER A CA 1
ATOM 2487 C C . SER A 1 294 ? -25.520 -9.893 14.636 1.00 80.44 294 SER A C 1
ATOM 2489 O O . SER A 1 294 ? -26.627 -10.311 14.982 1.00 80.44 294 SER A O 1
ATOM 2491 N N . ARG A 1 295 ? -24.980 -10.228 13.458 1.00 62.97 295 ARG A N 1
ATOM 2492 C CA . ARG A 1 295 ? -25.641 -11.156 12.539 1.00 62.97 295 ARG A CA 1
ATOM 2493 C C . ARG A 1 295 ? -25.510 -12.589 13.061 1.00 62.97 295 ARG A C 1
ATOM 2495 O O . ARG A 1 295 ? -24.386 -13.031 13.291 1.00 62.97 295 ARG A O 1
ATOM 2502 N N . PRO A 1 296 ? -26.617 -13.339 13.212 1.00 52.53 296 PRO A N 1
ATOM 2503 C CA . PRO A 1 296 ? -26.519 -14.772 13.435 1.00 52.53 296 PRO A CA 1
ATOM 2504 C C . PRO A 1 296 ? -25.798 -15.382 12.233 1.00 52.53 296 PRO A C 1
ATOM 2506 O O . PRO A 1 296 ? -26.194 -15.156 11.087 1.00 52.53 296 PRO A O 1
ATOM 2509 N N . THR A 1 297 ? -24.720 -16.118 12.488 1.00 46.59 297 THR A N 1
ATOM 2510 C CA . THR A 1 297 ? -24.047 -16.919 11.471 1.00 46.59 297 THR A CA 1
ATOM 2511 C C . THR A 1 297 ? -25.050 -17.950 10.964 1.00 46.59 297 THR A C 1
ATOM 2513 O O . THR A 1 297 ? -25.358 -18.928 11.644 1.00 46.59 297 THR A O 1
ATOM 2516 N N . THR A 1 298 ? -25.627 -17.708 9.787 1.00 40.75 298 THR A N 1
ATOM 2517 C CA . THR A 1 298 ? -26.380 -18.736 9.067 1.00 40.75 298 THR A CA 1
ATOM 2518 C C . THR A 1 298 ? -25.391 -19.845 8.742 1.00 40.75 298 THR A C 1
ATOM 2520 O O . THR A 1 298 ? -24.502 -19.651 7.912 1.00 40.75 298 THR A O 1
ATOM 2523 N N . SER A 1 299 ? -25.498 -20.928 9.509 1.00 36.34 299 SER A N 1
ATOM 2524 C CA . SER A 1 299 ? -24.767 -22.186 9.347 1.00 36.34 299 SER A CA 1
ATOM 2525 C C . SER A 1 299 ? -25.314 -22.964 8.160 1.00 36.34 299 SER A C 1
ATOM 2527 O O . SER A 1 299 ? -26.534 -22.846 7.898 1.00 36.34 299 SER A O 1
#

Sequence (299 aa):
MTTKSIRLDAELEEKIKSSEDNFSRFVNFLIKDHFRGNAWIPNMSIHDYAGISPKDLLERMKAVKYFRVRDNALCFTFYPSTQEELLVNKNLHAYANGSHNALHDRYIYFNVEYPVDFYFFLISHEWVVIEKVIESYLAFLFWHSDDNEKSIMERQVERTTFTNAIKLFNSEFQEINSLWLVFAENNDPIAKEKFSKAFFKKLIDLGIDPIIFPYVSEITHFLHHPFSFVDHISPKSRQFEVAVKSAYLRDVYDEKDDWQTIVMKGSSKDDLQRSESLEEPFRNWESKYRYYHSRPTTS

Radius of gyration: 23.0 Å; chains: 1; bounding box: 52×40×69 Å

Foldseek 3Di:
DDPPDPDDDPVVVVQCVPDVVRVLVVLQVCCVVVQPDKDKQFQLCLCVVLVHDLVLQCLLCVLAQKFFKDWQPAKQWLQAQDPVNVLSNVLVLVCLQPVSCSNPPPFSFGIKIFRRLVSQVSNVDDVVLVLVLSLCLLLLDLVLDDPVVVVVSCNGGYPVSPVSSVVCCVPQPVVLVVLVVVCVVPVDVVSVVSSQVSLQVSSVVVVNNLSSRHPRFVSSVCSNPVPVQSVPDDVVPRTGIRGMMTTGFADPDDPDGRCCCRRNVSPDSHNPDDPRIDRVSVVVSVVVNCVVSVDDPPD

pLDDT: mean 77.45, std 17.06, range [24.83, 95.56]